Protein AF-A0A7V1I457-F1 (afdb_monomer_lite)

Radius of gyration: 21.13 Å; chains: 1; bounding box: 53×45×69 Å

Sequence (310 aa):
GVPGVMAVGANITHKFGKAMMGSKKHGELGHVDKKLAIFMLITALVGIKIAVWVNSYFFEKMGKAGSSLYVSAIFVLTLSLIGGSMLKDALKTLRGGATGPSKFLLELANKLRIPPLIHFKVAGVKVSLLVIIIAGLATGYMAGTIGVGGFIGVPAMIYVLGVPTVVAAGTELFLAMFMGAWGAFNYALGGYVDLRLTLLLYAGSLVGIYFGAIGTSLVKELYIRLVTAILILLCCVSRAFAIPEYLDSLHIINLTPQSVHLCETLSRIFLFGSGFVAMSFILVAVFKAHFAKQRLIKKYAVPVTISTLK

Secondary structure (DSSP, 8-state):
---HHHHHHHHHHHHHHHHHHHHHHHHHTT---HHHHHHHHHHHHHHHHHHHHHHHHHHHHHHHHHHHHHHHHHHHHHHHHHHHHHHHHHHHHHTTPPP---HHHHHHHHHT-PSPEEEETTTTEEEEHHHHHHHHHHHHHHHHHHS--HHHHHHIIIIIS---HHHHHHHHHHHHHHHHHHHHHHHHHTT---HHHHHHHHHHHHHHHHHHHHHHHHS-HHHHHHHHHHHHHHHHHHHHHHHHHHHHHTTSS---HHHHHHHHHHHHHHHHHHHHHHHHHHHHHHHHHHHHHHHHHHHH-----TTS--

Foldseek 3Di:
DAFQLLVLLLLLLLLLVVLVVLLVVLVVVLLALVVLLVLLLVLLLVLLLVLNVVLVVLCVPQNSLRSLLQLLVVLLVLLCVLLVVLQVQLVCVVVVHDRDDDPVLQVQLVVQQDDPWDAGDSQRFTAHSVLSNVLSSQLSNCCNRHVGSLSSQQCSCCRNGVGPNSSSSSNVSVNSNSSSVSSNVSSVVVVSHDVVSSVVVNVVVVVVVVLVVLLVVQDDPSVVSNLVSVLSVLLSQLSVLQNVLSCCSSVNDPDDPVSNVVSNVSSVCSNVVSVVVSVVVSVVSSVVSVVVVVVCCVVPVDDDDPPPPD

pLDDT: mean 86.0, std 11.15, range [33.19, 97.25]

Structure (mmCIF, N/CA/C/O backbone):
data_AF-A0A7V1I457-F1
#
_entry.id   AF-A0A7V1I457-F1
#
loop_
_atom_site.group_PDB
_atom_site.id
_atom_site.type_symbol
_atom_site.label_atom_id
_atom_site.label_alt_id
_atom_site.label_comp_id
_atom_site.label_asym_id
_atom_site.label_entity_id
_atom_site.label_seq_id
_atom_site.pdbx_PDB_ins_code
_atom_site.Cartn_x
_atom_site.Cartn_y
_atom_site.Cartn_z
_atom_site.occupancy
_atom_site.B_iso_or_equiv
_atom_site.auth_seq_id
_atom_site.auth_comp_id
_atom_site.auth_asym_id
_atom_site.auth_atom_id
_atom_site.pdbx_PDB_model_num
ATOM 1 N N . GLY A 1 1 ? 17.370 -0.133 -9.350 1.00 66.44 1 GLY A N 1
ATOM 2 C CA . GLY A 1 1 ? 18.092 -1.298 -8.804 1.00 66.44 1 GLY A CA 1
ATOM 3 C C . GLY A 1 1 ? 17.273 -2.565 -8.954 1.00 66.44 1 GLY A C 1
ATOM 4 O O . GLY A 1 1 ? 17.497 -3.312 -9.894 1.00 66.44 1 GLY A O 1
ATOM 5 N N . VAL A 1 2 ? 16.307 -2.789 -8.059 1.00 83.69 2 VAL A N 1
ATOM 6 C CA . VAL A 1 2 ? 15.380 -3.936 -8.125 1.00 83.69 2 VAL A CA 1
ATOM 7 C C . VAL A 1 2 ? 14.248 -3.645 -9.128 1.00 83.69 2 VAL A C 1
ATOM 9 O O . VAL A 1 2 ? 13.722 -2.530 -9.090 1.00 83.69 2 VAL A O 1
ATOM 12 N N . PRO A 1 3 ? 13.867 -4.588 -10.015 1.00 86.31 3 PRO A N 1
ATOM 13 C CA . PRO A 1 3 ? 12.726 -4.415 -10.918 1.00 86.31 3 PRO A CA 1
ATOM 14 C C . PRO A 1 3 ? 11.412 -4.173 -10.168 1.00 86.31 3 PRO A C 1
ATOM 16 O O . PRO A 1 3 ? 11.189 -4.770 -9.114 1.00 86.31 3 PRO A O 1
ATOM 19 N N . GLY A 1 4 ? 10.514 -3.362 -10.738 1.00 86.69 4 GLY A N 1
ATOM 20 C CA . GLY A 1 4 ? 9.224 -3.023 -10.127 1.00 86.69 4 GLY A CA 1
ATOM 21 C C . GLY A 1 4 ? 8.420 -4.244 -9.676 1.00 86.69 4 GLY A C 1
ATOM 22 O O . GLY A 1 4 ? 8.021 -4.312 -8.517 1.00 86.69 4 GLY A O 1
ATOM 23 N N . VAL A 1 5 ? 8.278 -5.254 -10.542 1.00 91.12 5 VAL A N 1
ATOM 24 C CA . VAL A 1 5 ? 7.554 -6.501 -10.225 1.00 91.12 5 VAL A CA 1
ATOM 25 C C . VAL A 1 5 ? 8.118 -7.221 -8.991 1.00 91.12 5 VAL A C 1
ATOM 27 O O . VAL A 1 5 ? 7.364 -7.664 -8.125 1.00 91.12 5 VAL A O 1
ATOM 30 N N . MET A 1 6 ? 9.447 -7.261 -8.849 1.00 92.19 6 MET A N 1
ATOM 31 C CA . MET A 1 6 ? 10.110 -7.899 -7.709 1.00 92.19 6 MET A CA 1
ATOM 32 C C . MET A 1 6 ? 9.994 -7.056 -6.439 1.00 92.19 6 MET A C 1
ATOM 34 O O . MET A 1 6 ? 9.799 -7.589 -5.349 1.00 92.19 6 MET A O 1
ATOM 38 N N . ALA A 1 7 ? 10.060 -5.728 -6.567 1.00 91.69 7 ALA A N 1
ATOM 39 C CA . ALA A 1 7 ? 9.843 -4.819 -5.447 1.00 91.69 7 ALA A CA 1
ATOM 40 C C . AL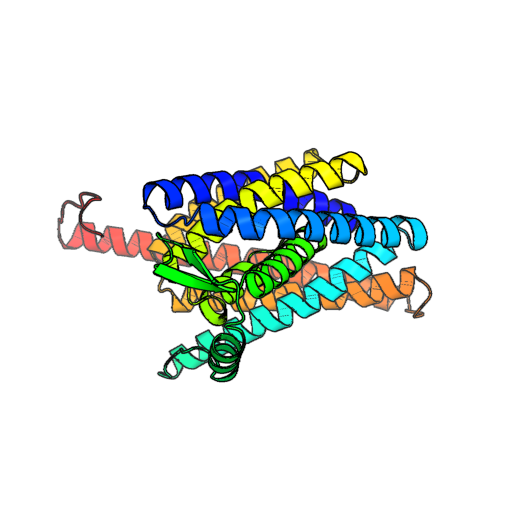A A 1 7 ? 8.415 -4.948 -4.886 1.00 91.69 7 ALA A C 1
ATOM 42 O O . ALA A 1 7 ? 8.226 -4.960 -3.668 1.00 91.69 7 ALA A O 1
ATOM 43 N N . VAL A 1 8 ? 7.415 -5.101 -5.760 1.00 92.75 8 VAL A N 1
ATOM 44 C CA . VAL A 1 8 ? 6.018 -5.337 -5.368 1.00 92.75 8 VAL A CA 1
ATOM 45 C C . VAL A 1 8 ? 5.868 -6.701 -4.695 1.00 92.75 8 VAL A C 1
ATOM 47 O O . VAL A 1 8 ? 5.300 -6.766 -3.602 1.00 92.75 8 VAL A O 1
ATOM 50 N N . GLY A 1 9 ? 6.440 -7.759 -5.281 1.00 93.06 9 GLY A N 1
ATOM 51 C CA . GLY A 1 9 ? 6.470 -9.105 -4.701 1.00 93.06 9 GLY A CA 1
ATOM 52 C C . GLY A 1 9 ? 7.110 -9.139 -3.308 1.00 93.06 9 GLY A C 1
ATOM 53 O O . GLY A 1 9 ? 6.554 -9.710 -2.365 1.00 93.06 9 GLY A O 1
ATOM 54 N N . ALA A 1 10 ? 8.235 -8.449 -3.124 1.00 93.38 10 ALA A N 1
ATOM 55 C CA . ALA A 1 10 ? 8.883 -8.343 -1.822 1.00 93.38 10 ALA A CA 1
ATOM 56 C C . ALA A 1 10 ? 8.039 -7.546 -0.813 1.00 93.38 10 ALA A C 1
ATOM 58 O O . ALA A 1 10 ? 7.910 -7.965 0.340 1.00 93.38 10 ALA A O 1
ATOM 59 N N . ASN A 1 11 ? 7.425 -6.433 -1.236 1.00 92.62 11 ASN A N 1
ATOM 60 C CA . ASN A 1 11 ? 6.595 -5.585 -0.377 1.00 92.62 11 ASN A CA 1
ATOM 61 C C . ASN A 1 11 ? 5.323 -6.305 0.104 1.00 92.62 11 ASN A C 1
ATOM 63 O O . ASN A 1 11 ? 5.000 -6.255 1.294 1.00 92.62 11 ASN A O 1
ATOM 67 N N . ILE A 1 12 ? 4.613 -7.006 -0.788 1.00 92.44 12 ILE A N 1
ATOM 68 C CA . ILE A 1 12 ? 3.391 -7.740 -0.426 1.00 92.44 12 ILE A CA 1
ATOM 69 C C . ILE A 1 12 ? 3.693 -8.915 0.513 1.00 92.44 12 ILE A C 1
ATOM 71 O O . ILE A 1 12 ? 2.976 -9.110 1.497 1.00 92.44 12 ILE A O 1
ATOM 75 N N . THR A 1 13 ? 4.805 -9.620 0.284 1.00 92.44 13 THR A N 1
ATOM 76 C CA . THR A 1 13 ? 5.261 -10.727 1.139 1.00 92.44 13 THR A CA 1
ATOM 77 C C . THR A 1 13 ? 5.660 -10.233 2.522 1.00 92.44 13 THR A C 1
ATOM 79 O O . THR A 1 13 ? 5.249 -10.782 3.538 1.00 92.44 13 THR A O 1
ATOM 82 N N . HIS A 1 14 ? 6.398 -9.130 2.587 1.00 90.50 14 HIS A N 1
ATOM 83 C CA . HIS A 1 14 ? 6.755 -8.489 3.845 1.00 90.50 14 HIS A CA 1
ATOM 84 C C . HIS A 1 14 ? 5.521 -8.008 4.639 1.00 90.50 14 HIS A C 1
ATOM 86 O O . HIS A 1 14 ? 5.469 -8.104 5.869 1.00 90.50 14 HIS A O 1
ATOM 92 N N . LYS A 1 15 ? 4.502 -7.487 3.943 1.00 89.44 15 LYS A N 1
ATOM 93 C CA . LYS A 1 15 ? 3.270 -6.977 4.556 1.00 89.44 15 LYS A CA 1
ATOM 94 C C . LYS A 1 15 ? 2.469 -8.063 5.276 1.00 89.44 15 LYS A C 1
ATOM 96 O O . LYS A 1 15 ? 1.866 -7.753 6.305 1.00 89.44 15 LYS A O 1
ATOM 101 N N . PHE A 1 16 ? 2.496 -9.302 4.780 1.00 90.38 16 PHE A N 1
ATOM 102 C CA . PHE A 1 16 ? 1.807 -10.449 5.381 1.00 90.38 16 PHE A CA 1
ATOM 103 C C . PHE A 1 16 ? 2.101 -10.588 6.884 1.00 90.38 16 PHE A C 1
ATOM 105 O O . PHE A 1 16 ? 1.174 -10.559 7.695 1.00 90.38 16 PHE A O 1
ATOM 112 N N . GLY A 1 17 ? 3.381 -10.653 7.272 1.00 85.94 17 GLY A N 1
ATOM 113 C CA . GLY A 1 17 ? 3.763 -10.869 8.673 1.00 85.94 17 GLY A CA 1
ATOM 114 C C . GLY A 1 17 ? 3.311 -9.737 9.605 1.00 85.94 17 GLY A C 1
ATOM 115 O O . GLY A 1 17 ? 2.828 -9.980 10.711 1.00 85.94 17 GLY A O 1
ATOM 116 N N . LYS A 1 18 ? 3.370 -8.486 9.133 1.00 86.19 18 LYS A N 1
ATOM 117 C CA . LYS A 1 18 ? 2.926 -7.314 9.909 1.00 86.19 18 LYS A CA 1
ATOM 118 C C . LYS A 1 18 ? 1.414 -7.279 10.088 1.00 86.19 18 LYS A C 1
ATOM 120 O O . LYS A 1 18 ? 0.921 -6.999 11.181 1.00 86.19 18 LYS A O 1
ATOM 125 N N . ALA A 1 19 ? 0.685 -7.565 9.012 1.00 90.75 19 ALA A N 1
ATOM 126 C CA . ALA A 1 19 ? -0.768 -7.605 9.031 1.00 90.75 19 ALA A CA 1
ATOM 127 C C . ALA A 1 19 ? -1.281 -8.723 9.948 1.00 90.75 19 ALA A C 1
ATOM 129 O O . ALA A 1 19 ? -2.244 -8.502 10.674 1.00 90.75 19 ALA A O 1
ATOM 130 N N . MET A 1 20 ? -0.594 -9.869 10.005 1.00 90.75 20 MET A N 1
ATOM 131 C CA . MET A 1 20 ? -0.922 -10.961 10.927 1.00 90.75 20 MET A CA 1
ATOM 132 C C . MET A 1 20 ? -0.880 -10.516 12.397 1.00 90.75 20 MET A C 1
ATOM 134 O O . MET A 1 20 ? -1.846 -10.729 13.133 1.00 90.75 20 MET A O 1
ATOM 138 N N . MET A 1 21 ? 0.199 -9.846 12.821 1.00 87.19 21 MET A N 1
ATOM 139 C CA . MET A 1 21 ? 0.324 -9.344 14.196 1.00 87.19 21 MET A CA 1
ATOM 140 C C . MET A 1 21 ? -0.733 -8.282 14.527 1.00 87.19 21 MET A C 1
ATOM 142 O O . MET A 1 21 ? -1.372 -8.352 15.578 1.00 87.19 21 MET A O 1
ATOM 146 N N . GLY A 1 22 ? -0.965 -7.332 13.615 1.00 86.38 22 GLY A N 1
ATOM 147 C CA . GLY A 1 22 ? -2.001 -6.309 13.786 1.00 86.38 22 GLY A CA 1
ATOM 148 C C . GLY A 1 22 ? -3.412 -6.904 13.846 1.00 86.38 22 GLY A C 1
ATOM 149 O O . GLY A 1 22 ? -4.192 -6.567 14.736 1.00 86.38 22 GLY A O 1
ATOM 150 N N . SER A 1 23 ? -3.719 -7.840 12.946 1.00 91.00 23 SER A N 1
ATOM 151 C CA . SER A 1 23 ? -5.001 -8.548 12.888 1.00 91.00 23 SER A CA 1
ATOM 152 C C . SER A 1 23 ? -5.279 -9.311 14.177 1.00 91.00 23 SER A C 1
ATOM 154 O O . SER A 1 23 ? -6.389 -9.237 14.701 1.00 91.00 23 SER A O 1
ATOM 156 N N . LYS A 1 24 ? -4.277 -10.013 14.728 1.00 90.44 24 LYS A N 1
ATOM 157 C CA . LYS A 1 24 ? -4.424 -10.715 16.009 1.00 90.44 24 LYS A CA 1
ATOM 158 C C . LYS A 1 24 ? -4.828 -9.741 17.116 1.00 90.44 24 LYS A C 1
ATOM 160 O O . LYS A 1 24 ? -5.825 -9.977 17.795 1.00 90.44 24 LYS A O 1
ATOM 165 N N . LYS A 1 25 ? -4.117 -8.614 17.241 1.00 87.69 25 LYS A N 1
ATOM 166 C CA . LYS A 1 25 ? -4.390 -7.633 18.297 1.00 87.69 25 LYS A CA 1
ATOM 167 C C . LYS A 1 25 ? -5.769 -6.986 18.166 1.00 87.69 25 LYS A C 1
ATOM 169 O O . LYS A 1 25 ? -6.482 -6.868 19.155 1.00 87.69 25 LYS A O 1
ATOM 174 N N . HIS A 1 26 ? -6.169 -6.589 16.960 1.00 88.50 26 HIS A N 1
ATOM 175 C CA . HIS A 1 26 ? -7.509 -6.042 16.724 1.00 88.50 26 HIS A CA 1
ATOM 176 C C . HIS A 1 26 ? -8.612 -7.096 16.889 1.00 88.50 26 HIS A C 1
ATOM 178 O O . HIS A 1 26 ? -9.716 -6.761 17.315 1.00 88.50 26 HIS A O 1
ATOM 184 N N . GLY A 1 27 ? -8.314 -8.362 16.592 1.00 89.12 27 GLY A N 1
ATOM 185 C CA . GLY A 1 27 ? -9.213 -9.490 16.816 1.00 89.12 27 GLY A CA 1
ATOM 186 C C . GLY A 1 27 ? -9.499 -9.724 18.298 1.00 89.12 27 GLY A C 1
ATOM 187 O O . GLY A 1 27 ? -10.659 -9.886 18.663 1.00 89.12 27 GLY A O 1
ATOM 188 N N . GLU A 1 28 ? -8.473 -9.661 19.153 1.00 90.25 28 GLU A N 1
ATOM 189 C CA . GLU A 1 28 ? -8.616 -9.724 20.620 1.00 90.25 28 GLU A CA 1
ATOM 190 C C . GLU A 1 28 ? -9.484 -8.582 21.174 1.00 90.25 28 GLU A C 1
ATOM 192 O O . GLU A 1 28 ? -10.172 -8.756 22.175 1.00 90.25 28 GLU A O 1
ATOM 197 N N . LEU A 1 29 ? -9.481 -7.422 20.510 1.00 89.25 29 LEU A N 1
ATOM 198 C CA . LEU A 1 29 ? -10.302 -6.263 20.869 1.00 89.25 29 LEU A CA 1
ATOM 199 C C . LEU A 1 29 ? -11.734 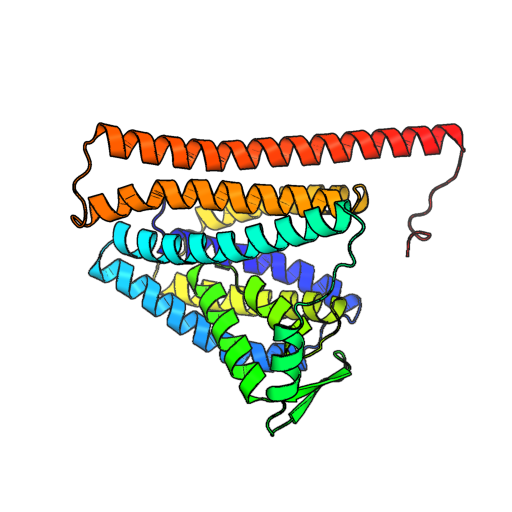-6.326 20.302 1.00 89.25 29 LEU A C 1
ATOM 201 O O . LEU A 1 29 ? -12.515 -5.407 20.522 1.00 89.25 29 LEU A O 1
ATOM 205 N N . GLY A 1 30 ? -12.092 -7.371 19.547 1.00 88.31 30 GLY A N 1
ATOM 206 C CA . GLY A 1 30 ? -13.411 -7.487 18.914 1.00 88.31 30 GLY A CA 1
ATOM 207 C C . GLY A 1 30 ? -13.632 -6.530 17.735 1.00 88.31 30 GLY A C 1
ATOM 208 O O . GLY A 1 30 ? -14.755 -6.379 17.266 1.00 88.31 30 GLY A O 1
ATOM 209 N N . HIS A 1 31 ? -12.574 -5.902 17.216 1.00 92.31 31 HIS A N 1
ATOM 210 C CA . HIS A 1 31 ? -12.638 -4.895 16.150 1.00 92.31 31 HIS A CA 1
ATOM 211 C C . HIS A 1 31 ? -12.599 -5.493 14.731 1.00 92.31 31 HIS A C 1
ATOM 213 O O . HIS A 1 31 ? -12.284 -4.792 13.774 1.00 92.31 31 HIS A O 1
ATOM 219 N N . VAL A 1 32 ? -12.845 -6.794 14.568 1.00 93.62 32 VAL A N 1
ATOM 220 C CA . VAL A 1 32 ? -12.697 -7.485 13.277 1.00 93.62 32 VAL A CA 1
ATOM 221 C C . VAL A 1 32 ? -14.016 -8.135 12.885 1.00 93.62 32 VAL A C 1
ATOM 223 O O . VAL A 1 32 ? -14.430 -9.127 13.487 1.00 93.62 32 VAL A O 1
ATOM 226 N N . ASP A 1 33 ? -14.651 -7.628 11.826 1.00 94.12 33 ASP A N 1
ATOM 227 C CA . ASP A 1 33 ? -15.790 -8.300 11.205 1.00 94.12 33 ASP A CA 1
ATOM 228 C C . ASP A 1 33 ? -15.281 -9.346 10.203 1.00 94.12 33 ASP A C 1
ATOM 230 O O . ASP A 1 33 ? -15.094 -9.081 9.015 1.00 94.12 33 ASP A O 1
ATOM 234 N N . LYS A 1 34 ? -15.025 -10.565 10.694 1.00 93.50 34 LYS A N 1
ATOM 235 C CA . LYS A 1 34 ? -14.494 -11.666 9.869 1.00 93.50 34 LYS A CA 1
ATOM 236 C C . LYS A 1 34 ? -15.400 -12.001 8.684 1.00 93.50 34 LYS A C 1
ATOM 238 O O . LYS A 1 34 ? -14.900 -12.382 7.631 1.00 93.50 34 LYS A O 1
ATOM 243 N N . LYS A 1 35 ? -16.721 -11.862 8.840 1.00 93.31 35 LYS A N 1
ATOM 244 C CA . LYS A 1 35 ? -17.679 -12.158 7.770 1.00 93.31 35 LYS A CA 1
ATOM 245 C C . LYS A 1 35 ? -17.496 -11.157 6.634 1.00 93.31 35 LYS A C 1
ATOM 247 O O . LYS A 1 35 ? -17.309 -11.581 5.499 1.00 93.31 35 LYS A O 1
ATOM 252 N N . LEU A 1 36 ? -17.483 -9.858 6.941 1.00 93.06 36 LEU A N 1
ATOM 253 C CA . LEU A 1 36 ? -17.203 -8.811 5.952 1.00 93.06 36 LEU A CA 1
ATOM 254 C C . LEU A 1 36 ? -15.846 -9.029 5.280 1.00 93.06 36 LEU A C 1
ATOM 256 O O . LEU A 1 36 ? -15.752 -8.982 4.053 1.00 93.06 36 LEU A O 1
ATOM 260 N N . ALA A 1 37 ? -14.825 -9.342 6.082 1.00 93.62 37 ALA A N 1
ATOM 261 C CA . ALA A 1 37 ? -13.483 -9.605 5.586 1.00 93.62 37 ALA A CA 1
ATOM 262 C C . ALA A 1 37 ? -13.457 -10.749 4.566 1.00 93.62 37 ALA A C 1
ATOM 264 O O . ALA A 1 37 ? -12.821 -10.613 3.532 1.00 93.62 37 ALA A O 1
ATOM 265 N N . ILE A 1 38 ? -14.165 -11.855 4.817 1.00 94.62 38 ILE A N 1
ATOM 266 C CA . ILE A 1 38 ? -14.207 -13.010 3.907 1.00 94.62 38 ILE A CA 1
ATOM 267 C C . ILE A 1 38 ? -14.875 -12.651 2.575 1.00 94.62 38 ILE A C 1
ATOM 269 O O . ILE A 1 38 ? -14.340 -12.997 1.523 1.00 94.62 38 ILE A O 1
ATOM 273 N N . PHE A 1 39 ? -16.002 -11.928 2.592 1.00 94.12 39 PHE A N 1
ATOM 274 C CA . PHE A 1 39 ? -16.658 -11.505 1.347 1.00 94.12 39 PHE A CA 1
ATOM 275 C C . PHE A 1 39 ? -15.755 -10.595 0.508 1.00 94.12 39 PHE A C 1
ATOM 277 O O . PHE A 1 39 ? -15.646 -10.793 -0.701 1.00 94.12 39 PHE A O 1
ATOM 284 N N . MET A 1 40 ? -15.080 -9.632 1.144 1.00 95.50 40 MET A N 1
ATOM 285 C CA . MET A 1 40 ? -14.095 -8.785 0.463 1.00 95.50 40 MET A CA 1
ATOM 286 C C . MET A 1 40 ? -12.857 -9.571 0.026 1.00 95.50 40 MET A C 1
ATOM 288 O O . MET A 1 40 ? -12.274 -9.258 -1.007 1.00 95.50 40 MET A O 1
ATOM 292 N N . LEU A 1 41 ? -12.444 -10.585 0.792 1.00 95.88 41 LEU A N 1
ATOM 293 C CA . LEU A 1 41 ? -11.258 -11.382 0.500 1.00 95.88 41 LEU A CA 1
ATOM 294 C C . LEU A 1 41 ? -11.435 -12.135 -0.807 1.00 95.88 41 LEU A C 1
ATOM 296 O O . LEU A 1 41 ? -10.578 -12.012 -1.668 1.00 95.88 41 LEU A O 1
ATOM 300 N N . ILE A 1 42 ? -12.544 -12.856 -0.981 1.00 96.12 42 ILE A N 1
ATOM 301 C CA . ILE A 1 42 ? -12.799 -13.671 -2.181 1.00 96.12 42 ILE A CA 1
ATOM 302 C C . ILE A 1 42 ? -12.600 -12.845 -3.457 1.00 96.12 42 ILE A C 1
ATOM 304 O O . ILE A 1 42 ? -11.918 -13.273 -4.387 1.00 96.12 42 ILE A O 1
ATOM 308 N N . THR A 1 43 ? -13.141 -11.631 -3.483 1.00 95.88 43 THR A N 1
ATOM 309 C CA . THR A 1 43 ? -13.047 -10.734 -4.638 1.00 95.88 43 THR A CA 1
ATOM 310 C C . THR A 1 43 ? -11.674 -10.068 -4.723 1.00 95.88 43 THR A C 1
ATOM 312 O O . THR A 1 43 ? -11.123 -9.929 -5.815 1.00 95.88 43 THR A O 1
ATOM 315 N N . ALA A 1 44 ? -11.043 -9.755 -3.590 1.00 96.88 44 ALA A N 1
ATOM 316 C CA . ALA A 1 44 ? -9.670 -9.265 -3.555 1.00 96.88 44 ALA A CA 1
ATOM 317 C C . ALA A 1 44 ? -8.644 -10.285 -4.075 1.00 96.88 44 ALA A C 1
ATOM 319 O O . ALA A 1 44 ? -7.692 -9.882 -4.739 1.00 96.88 44 ALA A O 1
ATOM 320 N N . LEU A 1 45 ? -8.832 -11.592 -3.849 1.00 96.81 45 LEU A N 1
ATOM 321 C CA . LEU A 1 45 ? -7.950 -12.637 -4.393 1.00 96.81 45 LEU A CA 1
ATOM 322 C C . LEU A 1 45 ? -7.928 -12.607 -5.929 1.00 96.81 45 LEU A C 1
ATOM 324 O O . LEU A 1 45 ? -6.862 -12.752 -6.535 1.00 96.81 45 LEU A O 1
ATOM 328 N N . VAL A 1 46 ? -9.089 -12.367 -6.549 1.00 97.25 46 VAL A N 1
ATOM 329 C CA . VAL A 1 46 ? -9.216 -12.179 -8.001 1.00 97.25 46 VAL A CA 1
ATOM 330 C C . VAL A 1 46 ? -8.494 -10.904 -8.433 1.00 97.25 46 VAL A C 1
ATOM 332 O O . VAL A 1 46 ? -7.682 -10.948 -9.354 1.00 97.25 46 VAL A O 1
ATOM 335 N N . GLY A 1 47 ? -8.712 -9.790 -7.727 1.00 97.00 47 GLY A N 1
ATOM 336 C CA . GLY A 1 47 ? -8.029 -8.523 -8.002 1.00 97.00 47 GLY A CA 1
ATOM 337 C C . GLY A 1 47 ? -6.502 -8.640 -7.930 1.00 97.00 47 GLY A C 1
ATOM 338 O O . GLY A 1 47 ? -5.804 -8.138 -8.809 1.00 97.00 47 GLY A O 1
ATOM 339 N N . ILE A 1 48 ? -5.977 -9.365 -6.937 1.00 96.81 48 ILE A N 1
ATOM 340 C CA . ILE A 1 48 ? -4.540 -9.643 -6.802 1.00 96.81 48 ILE A CA 1
ATOM 341 C C . ILE A 1 48 ? -4.041 -10.456 -7.991 1.00 96.81 48 ILE A C 1
ATOM 343 O O . ILE A 1 48 ? -3.018 -10.101 -8.566 1.00 96.81 48 ILE A O 1
ATOM 347 N N . LYS A 1 49 ? -4.755 -11.517 -8.384 1.00 96.25 49 LYS A N 1
ATOM 348 C CA . LYS A 1 49 ? -4.363 -12.350 -9.527 1.00 96.25 49 LYS A CA 1
ATOM 349 C C . LYS A 1 49 ? -4.297 -11.532 -10.819 1.00 96.25 49 LYS A C 1
ATOM 351 O O . LYS A 1 49 ? -3.324 -11.653 -11.556 1.00 96.25 49 LYS A O 1
ATOM 356 N N . ILE A 1 50 ? -5.286 -10.665 -11.057 1.00 97.00 50 ILE A N 1
ATOM 357 C CA . ILE A 1 50 ? -5.285 -9.733 -12.195 1.00 97.00 50 ILE A CA 1
ATOM 358 C C . ILE A 1 50 ? -4.075 -8.797 -12.108 1.00 97.00 50 ILE A C 1
ATOM 360 O O . ILE A 1 50 ? -3.354 -8.646 -13.085 1.00 97.00 50 ILE A O 1
ATOM 364 N N . ALA A 1 51 ? -3.805 -8.205 -10.944 1.00 95.88 51 ALA A N 1
ATOM 365 C CA . ALA A 1 51 ? -2.676 -7.296 -10.769 1.00 95.88 51 ALA A CA 1
ATOM 366 C C . ALA A 1 51 ? -1.307 -7.969 -10.966 1.00 95.88 51 ALA A C 1
ATOM 368 O O . ALA A 1 51 ? -0.423 -7.367 -11.576 1.00 95.88 51 ALA A O 1
ATOM 369 N N . VAL A 1 52 ? -1.119 -9.201 -10.476 1.00 94.81 52 VAL A N 1
ATOM 370 C CA . VAL A 1 52 ? 0.105 -9.981 -10.730 1.00 94.81 52 VAL A CA 1
ATOM 371 C C . VAL A 1 52 ? 0.233 -10.255 -12.224 1.00 94.81 52 VAL A C 1
ATOM 373 O O . VAL A 1 52 ? 1.277 -9.973 -12.796 1.00 94.81 52 VAL A O 1
ATOM 376 N N . TRP A 1 53 ? -0.845 -10.709 -12.870 1.00 95.12 53 TRP A N 1
ATOM 377 C CA . TRP A 1 53 ? -0.859 -10.964 -14.309 1.00 95.12 53 TRP A CA 1
ATOM 378 C C . TRP A 1 53 ? -0.507 -9.716 -15.132 1.00 95.12 53 TRP A C 1
ATOM 380 O O . TRP A 1 53 ? 0.358 -9.794 -15.998 1.00 95.12 53 TRP A O 1
ATOM 390 N N . VAL A 1 54 ? -1.094 -8.553 -14.823 1.00 96.00 54 VAL A N 1
ATOM 391 C CA . VAL A 1 54 ? -0.768 -7.282 -15.498 1.00 96.00 54 VAL A CA 1
ATOM 392 C C . VAL A 1 54 ? 0.703 -6.905 -15.285 1.00 96.00 54 VAL A C 1
ATOM 394 O O . VAL A 1 54 ? 1.387 -6.536 -16.238 1.00 96.00 54 VAL A O 1
ATOM 397 N N . ASN A 1 55 ? 1.224 -7.021 -14.059 1.00 93.31 55 ASN A N 1
ATOM 398 C CA . ASN A 1 55 ? 2.631 -6.720 -13.778 1.00 93.31 55 ASN A CA 1
ATOM 399 C C . ASN A 1 55 ? 3.592 -7.644 -14.535 1.00 93.31 55 ASN A C 1
ATOM 401 O O . ASN A 1 55 ? 4.562 -7.166 -15.126 1.00 93.31 55 ASN A O 1
ATOM 405 N N . SER A 1 56 ? 3.319 -8.949 -14.522 1.00 91.38 56 SER A N 1
ATOM 406 C CA . SER A 1 56 ? 4.092 -9.951 -15.258 1.00 91.38 56 SER A CA 1
ATOM 407 C C . SER A 1 56 ? 4.031 -9.704 -16.760 1.00 91.38 56 SER A C 1
ATOM 409 O O . SER A 1 56 ? 5.068 -9.715 -17.411 1.00 91.38 56 SER A O 1
ATOM 411 N N . TYR A 1 57 ? 2.860 -9.355 -17.295 1.00 94.06 57 TYR A N 1
ATOM 412 C CA . TYR A 1 57 ? 2.691 -9.003 -18.703 1.00 94.06 57 TYR A CA 1
ATOM 413 C C . TYR A 1 57 ? 3.586 -7.826 -19.120 1.00 94.06 57 TYR A C 1
ATOM 415 O O . TYR A 1 57 ? 4.317 -7.919 -20.107 1.00 94.06 57 TYR A O 1
ATOM 423 N N . PHE A 1 58 ? 3.591 -6.731 -18.348 1.00 93.12 58 PHE A N 1
ATOM 424 C CA . PHE A 1 58 ? 4.481 -5.596 -18.621 1.00 93.12 58 PHE A CA 1
ATOM 425 C C . PHE A 1 58 ? 5.960 -5.966 -18.472 1.00 93.12 58 PHE A C 1
ATOM 427 O O . PHE A 1 58 ? 6.794 -5.454 -19.218 1.00 93.12 58 PHE A O 1
ATOM 434 N N . PHE A 1 59 ? 6.301 -6.855 -17.539 1.00 92.06 59 PHE A N 1
ATOM 435 C CA . PHE A 1 59 ? 7.672 -7.330 -17.373 1.00 92.06 59 PHE A CA 1
ATOM 436 C C . PHE A 1 59 ? 8.142 -8.192 -18.554 1.00 92.06 59 PHE A C 1
ATOM 438 O O . PHE A 1 59 ? 9.251 -8.002 -19.041 1.00 92.06 59 PHE A O 1
ATOM 445 N N . GLU A 1 60 ? 7.307 -9.108 -19.040 1.00 91.75 60 GLU A N 1
ATOM 446 C CA . GLU A 1 60 ? 7.630 -10.002 -20.158 1.00 91.75 60 GLU A CA 1
ATOM 447 C C . GLU A 1 60 ? 7.702 -9.258 -21.495 1.00 91.75 60 GLU A C 1
ATOM 449 O O . GLU A 1 60 ? 8.586 -9.529 -22.304 1.00 91.75 60 GLU A O 1
ATOM 454 N N . LYS A 1 61 ? 6.793 -8.302 -21.735 1.00 92.69 61 LYS A N 1
ATOM 455 C CA . LYS A 1 61 ? 6.727 -7.563 -23.007 1.00 92.69 61 LYS A CA 1
ATOM 456 C C . LYS A 1 61 ? 7.689 -6.383 -23.090 1.00 92.69 61 LYS A C 1
ATOM 458 O O . LYS A 1 61 ? 8.201 -6.100 -24.166 1.00 92.69 61 LYS A O 1
ATOM 463 N N . MET A 1 62 ? 7.894 -5.670 -21.984 1.00 90.88 62 MET A N 1
ATOM 464 C CA . MET A 1 62 ? 8.610 -4.385 -21.952 1.00 90.88 62 MET A CA 1
ATOM 465 C C . MET A 1 62 ? 9.785 -4.389 -20.959 1.00 90.88 62 MET A C 1
ATOM 467 O O . MET A 1 62 ? 10.363 -3.345 -20.643 1.00 90.88 62 MET A O 1
ATOM 471 N N . GLY A 1 63 ? 10.142 -5.561 -20.431 1.00 91.62 63 GLY A N 1
ATOM 472 C CA . GLY A 1 63 ? 11.272 -5.741 -19.533 1.00 91.62 63 GLY A CA 1
ATOM 473 C C . GLY A 1 63 ? 11.120 -5.044 -18.177 1.00 91.62 63 GLY A C 1
ATOM 474 O O . GLY A 1 63 ? 10.037 -4.692 -17.692 1.00 91.62 63 GLY A O 1
ATOM 475 N N . LYS A 1 64 ? 12.270 -4.815 -17.536 1.00 90.50 64 LYS A N 1
ATOM 476 C CA . LYS A 1 64 ? 12.352 -4.171 -16.215 1.00 90.50 64 LYS A CA 1
ATOM 477 C C . LYS A 1 64 ? 11.761 -2.758 -16.230 1.00 90.50 64 LYS A C 1
ATOM 479 O O . LYS A 1 64 ? 11.085 -2.389 -15.269 1.00 90.50 64 LYS A O 1
ATOM 484 N N . ALA A 1 65 ? 11.992 -1.994 -17.299 1.00 91.50 65 ALA A N 1
ATOM 485 C CA . ALA A 1 65 ? 11.520 -0.618 -17.428 1.00 91.50 65 ALA A CA 1
ATOM 486 C C . ALA A 1 65 ? 9.991 -0.545 -17.532 1.00 91.50 65 ALA A C 1
ATOM 488 O O . ALA A 1 65 ? 9.381 0.222 -16.793 1.00 91.50 65 ALA A O 1
ATOM 489 N N . GLY A 1 66 ? 9.356 -1.403 -18.342 1.00 92.12 66 GLY A N 1
ATOM 490 C CA . GLY A 1 66 ? 7.897 -1.416 -18.495 1.00 92.12 66 GLY A 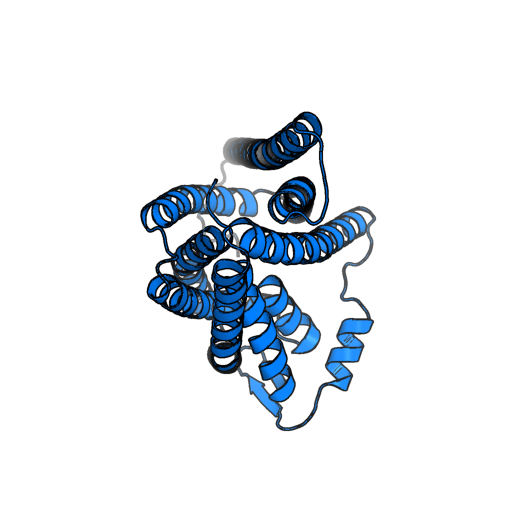CA 1
ATOM 491 C C . GLY A 1 66 ? 7.142 -1.713 -17.202 1.00 92.12 66 GLY A C 1
ATOM 492 O O . GLY A 1 66 ? 6.269 -0.942 -16.802 1.00 92.12 66 GLY A O 1
ATOM 493 N N . SER A 1 67 ? 7.518 -2.782 -16.493 1.00 92.75 67 SER A N 1
ATOM 494 C CA . SER A 1 67 ? 6.908 -3.083 -15.186 1.00 92.75 67 SER A CA 1
ATOM 495 C C . SER A 1 67 ? 7.158 -1.974 -14.154 1.00 92.75 67 SER A C 1
ATOM 497 O O . SER A 1 67 ? 6.258 -1.622 -13.393 1.00 92.75 67 SER A O 1
ATOM 499 N N . SER A 1 68 ? 8.355 -1.375 -14.143 1.00 93.81 68 SER A N 1
ATOM 500 C CA . SER A 1 68 ? 8.696 -0.292 -13.211 1.00 93.81 68 SER A CA 1
ATOM 501 C C . SER A 1 68 ? 7.929 0.994 -13.519 1.00 93.81 68 SER A C 1
ATOM 503 O O . SER A 1 68 ? 7.489 1.665 -12.585 1.00 93.81 68 SER A O 1
ATOM 505 N N . LEU A 1 69 ? 7.705 1.307 -14.798 1.00 94.44 69 LEU A N 1
ATOM 506 C CA . LEU A 1 69 ? 6.883 2.430 -15.242 1.00 94.44 69 LEU A CA 1
ATOM 507 C C . LEU A 1 69 ? 5.421 2.243 -14.835 1.00 94.44 69 LEU A C 1
ATOM 509 O O . LEU A 1 69 ? 4.848 3.141 -14.223 1.00 94.44 69 LEU A O 1
ATOM 513 N N . TYR A 1 70 ? 4.843 1.071 -15.116 1.00 94.75 70 TYR A N 1
ATOM 514 C CA . TYR A 1 70 ? 3.466 0.737 -14.746 1.00 94.75 70 TYR A CA 1
ATOM 515 C C . TYR A 1 70 ? 3.235 0.877 -13.233 1.00 94.75 70 TYR A C 1
ATOM 517 O O . TYR A 1 70 ? 2.343 1.612 -12.799 1.00 94.75 70 TYR A O 1
ATOM 525 N N . VAL A 1 71 ? 4.096 0.247 -12.423 1.00 93.94 71 VAL A N 1
ATOM 526 C CA . VAL A 1 71 ? 4.037 0.356 -10.959 1.00 93.94 71 VAL A CA 1
ATOM 527 C C . VAL A 1 71 ? 4.194 1.810 -10.523 1.00 93.94 71 VAL A C 1
ATOM 529 O O . VAL A 1 71 ? 3.403 2.282 -9.709 1.00 93.94 71 VAL A O 1
ATOM 532 N N . SER A 1 72 ? 5.170 2.542 -11.071 1.00 93.94 72 SER A N 1
ATOM 533 C CA . SER A 1 72 ? 5.455 3.927 -10.671 1.00 93.94 72 SER A CA 1
ATOM 534 C C . SER A 1 72 ? 4.324 4.889 -11.021 1.00 93.94 72 SER A C 1
ATOM 536 O O . SER A 1 72 ? 4.006 5.749 -10.204 1.00 93.94 72 SER A O 1
ATOM 538 N N . ALA A 1 73 ? 3.671 4.722 -12.173 1.00 94.94 73 ALA A N 1
ATOM 539 C CA . ALA A 1 73 ? 2.522 5.531 -12.571 1.00 94.94 73 ALA A CA 1
ATOM 540 C C . ALA A 1 73 ? 1.355 5.367 -11.584 1.00 94.94 73 ALA A C 1
ATOM 542 O O . ALA A 1 73 ? 0.821 6.355 -11.073 1.00 94.94 73 ALA A O 1
ATOM 543 N N . ILE A 1 74 ? 1.012 4.120 -11.239 1.00 94.12 74 ILE A N 1
ATOM 544 C CA . ILE A 1 74 ? -0.040 3.834 -10.253 1.00 94.12 74 ILE A CA 1
ATOM 545 C C . ILE A 1 74 ? 0.366 4.330 -8.865 1.00 94.12 74 ILE A C 1
ATOM 547 O O . ILE A 1 74 ? -0.466 4.890 -8.147 1.00 94.12 74 ILE A O 1
ATOM 551 N N . PHE A 1 75 ? 1.639 4.184 -8.489 1.00 92.19 75 PHE A N 1
ATOM 552 C CA . PHE A 1 75 ? 2.162 4.680 -7.217 1.00 92.19 75 PHE A CA 1
ATOM 553 C C . PHE A 1 75 ? 2.023 6.202 -7.112 1.00 92.19 75 PHE A C 1
ATOM 555 O O . PHE A 1 75 ? 1.470 6.689 -6.131 1.00 92.19 75 PHE A O 1
ATOM 562 N N . VAL A 1 76 ? 2.462 6.957 -8.125 1.00 95.31 76 VAL A N 1
ATOM 563 C CA . VAL A 1 76 ? 2.389 8.429 -8.149 1.00 95.31 76 VAL A CA 1
ATOM 564 C C . VAL A 1 76 ? 0.943 8.909 -8.093 1.00 95.31 76 VAL A C 1
ATOM 566 O O . VAL A 1 76 ? 0.630 9.784 -7.284 1.00 95.31 76 VAL A O 1
ATOM 569 N N . LEU A 1 77 ? 0.045 8.311 -8.883 1.00 94.19 77 LEU A N 1
ATOM 570 C CA . LEU A 1 77 ? -1.380 8.648 -8.856 1.00 94.19 77 LEU A CA 1
ATOM 571 C C . LEU A 1 77 ? -1.976 8.411 -7.463 1.00 94.19 77 LEU A C 1
ATOM 573 O O . LEU A 1 77 ? -2.617 9.288 -6.886 1.00 94.19 77 LEU A O 1
ATOM 577 N N . THR A 1 78 ? -1.698 7.246 -6.883 1.00 91.25 78 THR A N 1
ATOM 578 C CA . THR A 1 78 ? -2.232 6.848 -5.577 1.00 91.25 78 THR A CA 1
ATOM 579 C C . THR A 1 78 ? -1.689 7.724 -4.451 1.00 91.25 78 THR A C 1
ATOM 581 O O . THR A 1 78 ? -2.456 8.240 -3.638 1.00 91.25 78 THR A O 1
ATOM 584 N N . LEU A 1 79 ? -0.373 7.942 -4.407 1.00 91.88 79 LEU A N 1
ATOM 585 C CA . LEU A 1 79 ? 0.256 8.764 -3.377 1.00 91.88 79 LEU A CA 1
ATOM 586 C C . LEU A 1 79 ? -0.123 10.240 -3.498 1.00 91.88 79 LEU A C 1
ATOM 588 O O . LEU A 1 79 ? -0.284 10.893 -2.471 1.00 91.88 79 LEU A O 1
ATOM 592 N N . SER A 1 80 ? -0.310 10.761 -4.712 1.00 94.00 80 SER A N 1
ATOM 593 C CA . SER A 1 80 ? -0.785 12.134 -4.910 1.00 94.00 80 SER A CA 1
ATOM 594 C C . SER A 1 80 ? -2.180 12.326 -4.324 1.00 94.00 80 SER A C 1
ATOM 596 O O . SER A 1 80 ? -2.415 13.288 -3.592 1.00 94.00 80 SER A O 1
ATOM 598 N N . LEU A 1 81 ? -3.097 11.388 -4.592 1.00 90.00 81 LEU A N 1
ATOM 599 C CA . LEU A 1 81 ? -4.459 11.443 -4.064 1.00 90.00 81 LEU A CA 1
ATOM 600 C C . LEU A 1 81 ? -4.469 11.357 -2.534 1.00 90.00 81 LEU A C 1
ATOM 602 O O . LEU A 1 81 ? -5.076 12.201 -1.880 1.00 90.00 81 LEU A O 1
ATOM 606 N N . ILE A 1 82 ? -3.758 10.383 -1.966 1.00 86.56 82 ILE A N 1
ATOM 607 C CA . ILE A 1 82 ? -3.780 10.103 -0.524 1.00 86.56 82 ILE A CA 1
ATOM 608 C C . ILE A 1 82 ? -2.968 11.126 0.261 1.00 86.56 82 ILE A C 1
ATOM 610 O O . ILE A 1 82 ? -3.449 11.686 1.241 1.00 86.56 82 ILE A O 1
ATOM 614 N N . GLY A 1 83 ? -1.735 11.397 -0.163 1.00 88.25 83 GLY A N 1
ATOM 615 C CA . GLY A 1 83 ? -0.887 12.403 0.468 1.00 88.25 83 GLY A CA 1
ATOM 616 C C . GLY A 1 83 ? -1.537 13.781 0.403 1.00 88.25 83 GLY A C 1
ATOM 617 O O . GLY A 1 83 ? -1.573 14.496 1.403 1.00 88.25 83 GLY A O 1
ATOM 618 N N . GLY A 1 84 ? -2.134 14.118 -0.744 1.00 90.56 84 GLY A N 1
ATOM 619 C CA . GLY A 1 84 ? -2.872 15.360 -0.934 1.00 90.56 84 GLY A CA 1
ATOM 620 C C . GLY A 1 84 ? -4.120 15.451 -0.056 1.00 90.56 84 GLY A C 1
ATOM 621 O O . GLY A 1 84 ? -4.331 16.485 0.579 1.00 90.56 84 GLY A O 1
ATOM 622 N N . SER A 1 85 ? -4.937 14.395 0.025 1.00 85.06 85 SER A N 1
ATOM 623 C CA . SER A 1 85 ? -6.130 14.391 0.882 1.00 85.06 85 SER A CA 1
ATOM 624 C C . SER A 1 85 ? -5.761 14.465 2.363 1.00 85.06 85 SER A C 1
ATOM 626 O O . SER A 1 85 ? -6.307 15.294 3.086 1.00 85.06 85 SER A O 1
ATOM 628 N N . MET A 1 86 ? -4.772 13.684 2.806 1.00 85.62 86 MET A N 1
ATOM 629 C CA . MET A 1 86 ? -4.303 13.690 4.192 1.00 85.62 86 MET A CA 1
ATOM 630 C C . MET A 1 86 ? -3.701 15.039 4.595 1.00 85.62 86 MET A C 1
ATOM 632 O O . MET A 1 86 ? -3.954 15.509 5.706 1.00 85.62 86 MET A O 1
ATOM 636 N N . LEU A 1 87 ? -2.931 15.682 3.708 1.00 89.31 87 LEU A N 1
ATOM 637 C CA . LEU A 1 87 ? -2.377 17.011 3.963 1.00 89.31 87 LEU A CA 1
ATOM 638 C C . LEU A 1 87 ? -3.490 18.062 4.048 1.00 89.31 87 LEU A C 1
ATOM 640 O O . LEU A 1 87 ? -3.487 18.878 4.969 1.00 89.31 87 LEU A O 1
ATOM 644 N N . LYS A 1 88 ? -4.468 18.019 3.132 1.00 87.94 88 LYS A N 1
ATOM 645 C CA . LYS A 1 88 ? -5.644 18.903 3.165 1.00 87.94 88 LYS A CA 1
ATOM 646 C C . LYS A 1 88 ? -6.423 18.749 4.471 1.00 87.94 88 LYS A C 1
ATOM 648 O O . LYS A 1 88 ? -6.723 19.758 5.106 1.00 87.94 88 LYS A O 1
ATOM 653 N N . ASP A 1 89 ? -6.689 17.520 4.905 1.00 81.56 89 ASP A N 1
ATOM 654 C CA . ASP A 1 89 ? -7.402 17.249 6.156 1.00 81.56 89 ASP A CA 1
ATOM 655 C C . ASP A 1 89 ? -6.621 17.740 7.377 1.00 81.56 89 ASP A C 1
ATOM 657 O O . ASP A 1 89 ? -7.194 18.353 8.276 1.00 81.56 89 ASP A O 1
ATOM 661 N N . ALA A 1 90 ? -5.304 17.528 7.410 1.00 83.75 90 ALA A N 1
ATOM 662 C CA . ALA A 1 90 ? -4.462 18.002 8.502 1.00 83.75 90 ALA A CA 1
ATOM 663 C C . ALA A 1 90 ? -4.405 19.541 8.578 1.00 83.75 90 ALA A C 1
ATOM 665 O O . ALA A 1 90 ? -4.544 20.114 9.660 1.00 83.75 90 ALA A O 1
ATOM 666 N N . LEU A 1 91 ? -4.266 20.223 7.436 1.00 87.38 91 LEU A N 1
ATOM 667 C CA . LEU A 1 91 ? -4.298 21.688 7.359 1.00 87.38 91 LEU A CA 1
ATOM 668 C C . LEU A 1 91 ? -5.676 22.255 7.724 1.00 87.38 91 LEU A C 1
ATOM 670 O O . LEU A 1 91 ? -5.759 23.312 8.348 1.00 87.38 91 LEU A O 1
ATOM 674 N N . LYS A 1 92 ? -6.762 21.553 7.379 1.00 85.62 92 LYS A N 1
ATOM 675 C CA . LYS A 1 92 ? -8.124 21.942 7.764 1.00 85.62 92 LYS A CA 1
ATOM 676 C C . LYS A 1 92 ? -8.321 21.876 9.280 1.00 85.62 92 LYS A C 1
ATOM 678 O O . LYS A 1 92 ? -8.843 22.829 9.852 1.00 85.62 92 LYS A O 1
ATOM 683 N N . THR A 1 93 ? -7.840 20.813 9.929 1.00 82.75 93 THR A N 1
ATOM 684 C CA . THR A 1 93 ? -7.868 20.680 11.396 1.00 82.75 93 THR A CA 1
ATOM 685 C C . THR A 1 93 ? -7.061 21.782 12.084 1.00 82.75 93 THR A C 1
ATOM 687 O O . THR A 1 93 ? -7.518 22.338 13.078 1.00 82.75 93 THR A O 1
ATOM 690 N N . LEU A 1 94 ? -5.889 22.149 11.545 1.00 83.25 94 LEU A N 1
ATOM 691 C CA . LEU A 1 94 ? -5.081 23.262 12.068 1.00 83.25 94 LEU A CA 1
ATOM 692 C C . LEU A 1 94 ? -5.826 24.601 12.041 1.00 83.25 94 LEU A C 1
ATOM 694 O O . LEU A 1 94 ? -5.641 25.427 12.927 1.00 83.25 94 LEU A O 1
ATOM 698 N N . ARG A 1 95 ? -6.675 24.809 11.031 1.00 86.06 95 ARG A N 1
ATOM 699 C CA . ARG A 1 95 ? -7.491 26.020 10.867 1.00 86.06 95 ARG A CA 1
ATOM 700 C C . ARG A 1 95 ? -8.794 25.989 11.678 1.00 86.06 95 ARG A C 1
ATOM 702 O O . ARG A 1 95 ? -9.655 26.830 11.453 1.00 86.06 95 ARG A O 1
ATOM 709 N N . GLY A 1 96 ? -8.972 25.014 12.573 1.00 80.25 96 GLY A N 1
ATOM 710 C CA . GLY A 1 96 ? -10.192 24.856 13.374 1.00 80.25 96 GLY A CA 1
ATOM 711 C C . GLY A 1 96 ? -11.410 24.376 12.577 1.00 80.25 96 GLY A C 1
ATOM 712 O O . GLY A 1 96 ? -12.529 24.406 13.082 1.00 80.25 96 GLY A O 1
ATOM 713 N N . GLY A 1 97 ? -11.224 23.933 11.330 1.00 71.06 97 GLY A N 1
ATOM 714 C CA . GLY A 1 97 ? -12.312 23.423 10.506 1.00 71.06 97 GLY A CA 1
ATOM 715 C C . GLY A 1 97 ? -12.705 22.003 10.908 1.00 71.06 97 GLY A C 1
ATOM 716 O O . GLY A 1 97 ? -11.844 21.146 11.112 1.00 71.06 97 GLY A O 1
ATOM 717 N N . ALA A 1 98 ? -14.010 21.722 10.942 1.00 59.09 98 ALA A N 1
ATOM 718 C CA . ALA A 1 98 ? -14.508 20.367 11.151 1.00 59.09 98 ALA A CA 1
ATOM 719 C C . ALA A 1 98 ? -13.983 19.431 10.048 1.00 59.09 98 ALA A C 1
ATOM 721 O O . ALA A 1 98 ? -14.181 19.664 8.845 1.00 59.09 98 ALA A O 1
ATOM 722 N N . THR A 1 99 ? -13.298 18.367 10.459 1.00 58.12 99 THR A N 1
ATOM 723 C CA . THR A 1 99 ? -12.952 17.256 9.575 1.00 58.12 99 THR A CA 1
ATOM 724 C C . THR A 1 99 ? -14.161 16.341 9.479 1.00 58.12 99 THR A C 1
ATOM 726 O O . THR A 1 99 ? -14.721 15.904 10.477 1.00 58.12 99 THR A O 1
ATOM 729 N N . GLY A 1 100 ? -14.617 16.118 8.254 1.00 53.91 100 GLY A N 1
ATOM 730 C CA . GLY A 1 100 ? -15.801 15.328 7.968 1.00 53.91 100 GLY A CA 1
ATOM 731 C C . GLY A 1 100 ? -15.745 14.840 6.525 1.00 53.91 100 GLY A C 1
ATOM 732 O O . GLY A 1 100 ? -15.068 15.470 5.704 1.00 53.91 100 GLY A O 1
ATOM 733 N N . PRO A 1 101 ? -16.402 13.714 6.217 1.00 53.91 101 PRO A N 1
ATOM 734 C CA . PRO A 1 101 ? -16.379 13.116 4.887 1.00 53.91 101 PRO A CA 1
ATOM 735 C C . PRO A 1 101 ? -16.855 14.103 3.814 1.00 53.91 101 PRO A C 1
ATOM 737 O O . PRO A 1 101 ? -17.731 14.936 4.052 1.00 53.91 101 PRO A O 1
ATOM 740 N N . SER A 1 102 ? -16.292 13.990 2.607 1.00 55.97 102 SER A N 1
ATOM 741 C CA . SER A 1 102 ? -16.819 14.699 1.437 1.00 55.97 102 SER A CA 1
ATOM 742 C C . SER A 1 102 ? -18.286 14.308 1.233 1.00 55.97 102 SER A C 1
ATOM 744 O O . SER A 1 102 ? -18.592 13.113 1.198 1.00 55.97 102 SER A O 1
ATOM 746 N N . LYS A 1 103 ? -19.185 15.294 1.078 1.00 58.06 103 LYS A N 1
ATOM 747 C CA . LYS A 1 103 ? -20.627 15.078 0.821 1.00 58.06 103 LYS A CA 1
ATOM 748 C C . LYS A 1 103 ? -20.870 14.061 -0.303 1.00 58.06 103 LYS A C 1
ATOM 750 O O . LYS A 1 103 ? -21.769 13.237 -0.201 1.00 58.06 103 LYS A O 1
ATOM 755 N N . PHE A 1 104 ? -19.984 14.046 -1.298 1.00 59.38 104 PHE A N 1
ATOM 756 C CA . PHE A 1 104 ? -19.991 13.110 -2.418 1.00 59.38 104 PHE A CA 1
ATOM 757 C C . PHE A 1 104 ? -19.922 11.631 -2.004 1.00 59.38 104 PHE A C 1
ATOM 759 O O . PHE A 1 104 ? -20.660 10.808 -2.534 1.00 59.38 104 PHE A O 1
ATOM 766 N N . LEU A 1 105 ? -19.051 11.270 -1.052 1.00 62.66 105 LEU A N 1
ATOM 767 C CA . LEU A 1 105 ? -18.895 9.870 -0.636 1.00 62.66 105 LEU A CA 1
ATOM 768 C C . LEU A 1 105 ? -20.114 9.381 0.153 1.00 62.66 105 LEU A C 1
ATOM 770 O O . LEU A 1 105 ? -20.513 8.229 0.009 1.00 62.66 105 LEU A O 1
ATOM 774 N N . LEU A 1 106 ? -20.728 10.276 0.931 1.00 63.06 106 LEU A N 1
ATOM 775 C CA . LEU A 1 106 ? -21.973 10.003 1.648 1.00 63.06 106 LEU A CA 1
ATOM 776 C C . LEU A 1 106 ? -23.159 9.830 0.686 1.00 63.06 106 LEU A C 1
ATOM 778 O O . LEU A 1 106 ? -23.958 8.909 0.847 1.00 63.06 106 LEU A O 1
ATOM 782 N N . GLU A 1 107 ? -23.267 10.682 -0.335 1.00 68.62 107 GLU A N 1
ATOM 783 C CA . GLU A 1 107 ? -24.298 10.563 -1.374 1.00 68.62 107 GLU A CA 1
ATOM 784 C C . GLU A 1 107 ? -24.135 9.282 -2.199 1.00 68.62 107 GLU A C 1
ATOM 786 O O . GLU A 1 107 ? -25.113 8.572 -2.446 1.00 68.62 107 GLU A O 1
ATOM 791 N N . LEU A 1 108 ? -22.897 8.936 -2.563 1.00 64.62 108 LEU A N 1
ATOM 792 C CA . LEU A 1 108 ? -22.586 7.707 -3.287 1.00 64.62 108 LEU A CA 1
ATOM 793 C C . LEU A 1 108 ? -22.949 6.460 -2.463 1.00 64.62 108 LEU A C 1
ATOM 795 O O . LEU A 1 108 ? -23.572 5.539 -2.988 1.00 64.62 108 LEU A O 1
ATOM 799 N N . ALA A 1 109 ? -22.635 6.450 -1.165 1.00 65.50 109 ALA A N 1
ATOM 800 C CA . ALA A 1 109 ? -22.990 5.361 -0.255 1.00 65.50 109 ALA A CA 1
ATOM 801 C C . ALA A 1 109 ? -24.509 5.151 -0.147 1.00 65.50 109 ALA A C 1
ATOM 803 O O . ALA A 1 109 ? -24.990 4.016 -0.175 1.00 65.50 109 ALA A O 1
ATOM 804 N N . ASN A 1 110 ? -25.278 6.243 -0.077 1.00 68.19 110 ASN A N 1
ATOM 805 C CA . ASN A 1 110 ? -26.739 6.182 -0.017 1.00 68.19 110 ASN A CA 1
ATOM 806 C C . ASN A 1 110 ? -27.356 5.676 -1.327 1.00 68.19 110 ASN A C 1
ATOM 808 O O . ASN A 1 110 ? -28.325 4.918 -1.293 1.00 68.19 110 ASN A O 1
ATOM 812 N N . LYS A 1 111 ? -26.775 6.039 -2.476 1.00 71.94 111 LYS A N 1
ATOM 813 C CA . LYS A 1 111 ? -27.261 5.631 -3.803 1.00 71.94 111 LYS A CA 1
ATOM 814 C C . LYS A 1 111 ? -26.941 4.169 -4.147 1.00 71.94 111 LYS A C 1
ATOM 816 O O . LYS A 1 111 ? -27.628 3.570 -4.967 1.00 71.94 111 LYS A O 1
ATOM 821 N N . LEU A 1 112 ? -25.926 3.580 -3.512 1.00 68.88 112 LEU A N 1
ATOM 822 C CA . LEU A 1 112 ? -25.423 2.231 -3.808 1.00 68.88 112 LEU A CA 1
ATOM 823 C C . LEU A 1 112 ? -26.036 1.105 -2.947 1.00 68.88 112 LEU A C 1
ATOM 825 O O . LEU A 1 112 ? -25.549 -0.028 -2.965 1.00 68.88 112 LEU A O 1
ATOM 829 N N . ARG A 1 113 ? -27.126 1.361 -2.213 1.00 68.00 113 ARG A N 1
ATOM 830 C CA . ARG A 1 113 ? -27.862 0.332 -1.447 1.00 68.00 113 ARG A CA 1
ATOM 831 C C . ARG A 1 113 ? -28.741 -0.548 -2.348 1.00 68.00 113 ARG A C 1
ATOM 833 O O . ARG A 1 113 ? -29.960 -0.563 -2.224 1.00 68.00 113 ARG A O 1
ATOM 840 N N . ILE A 1 114 ? -28.106 -1.297 -3.245 1.00 75.50 114 ILE A N 1
ATOM 841 C CA . ILE A 1 114 ? -28.777 -2.203 -4.186 1.00 75.50 114 ILE A CA 1
ATOM 842 C C . ILE A 1 114 ? -28.867 -3.613 -3.559 1.00 75.50 114 ILE A C 1
ATOM 844 O O . ILE A 1 114 ? -27.866 -4.084 -3.009 1.00 75.50 114 ILE A O 1
ATOM 848 N N . PRO A 1 115 ? -30.016 -4.314 -3.601 1.00 71.56 115 PRO A N 1
ATOM 849 C CA . PRO A 1 115 ? -30.113 -5.698 -3.124 1.00 71.56 115 PRO A CA 1
ATOM 850 C C . PRO A 1 115 ? -29.212 -6.649 -3.947 1.00 71.56 115 PRO A C 1
ATOM 852 O O . PRO A 1 115 ? -29.026 -6.400 -5.137 1.00 71.56 115 PRO A O 1
ATOM 855 N N . PRO A 1 116 ? -28.661 -7.742 -3.374 1.00 78.00 116 PRO A N 1
ATOM 856 C CA . PRO A 1 116 ? -28.897 -8.280 -2.033 1.00 78.00 116 PRO A CA 1
ATOM 857 C C . PRO A 1 116 ? -28.061 -7.593 -0.940 1.00 78.00 116 PRO A C 1
ATOM 859 O O . PRO A 1 116 ? -26.862 -7.352 -1.095 1.00 78.00 116 PRO A O 1
ATOM 862 N N . LEU A 1 117 ? -28.711 -7.308 0.192 1.00 82.62 117 LEU A N 1
ATOM 863 C CA . LEU A 1 117 ? -28.113 -6.671 1.367 1.00 82.62 117 LEU A CA 1
ATOM 864 C C . LEU A 1 117 ? -27.721 -7.728 2.404 1.00 82.62 117 LEU A C 1
ATOM 866 O O . LEU A 1 117 ? -28.569 -8.477 2.886 1.00 82.62 117 LEU A O 1
ATOM 870 N N . ILE A 1 118 ? -26.450 -7.755 2.796 1.00 85.69 118 ILE A N 1
ATOM 871 C CA . ILE A 1 118 ? -25.934 -8.669 3.819 1.00 85.69 118 ILE A CA 1
ATOM 872 C C . ILE A 1 118 ? -25.754 -7.895 5.121 1.00 85.69 118 ILE A C 1
ATOM 874 O O . ILE A 1 118 ? -25.178 -6.807 5.134 1.00 85.69 118 ILE A O 1
ATOM 878 N N . HIS A 1 119 ? -26.242 -8.463 6.224 1.00 87.38 119 HIS A N 1
ATOM 879 C CA . HIS A 1 119 ? -26.018 -7.909 7.553 1.00 87.38 119 HIS A CA 1
ATOM 880 C C . HIS A 1 119 ? -24.702 -8.417 8.158 1.00 87.38 119 HIS A C 1
ATOM 882 O O . HIS A 1 119 ? -24.425 -9.629 8.172 1.00 87.38 119 HIS A O 1
ATOM 888 N N . PHE A 1 120 ? -23.921 -7.469 8.673 1.00 88.06 120 PHE A N 1
ATOM 889 C CA . PHE A 1 120 ? -22.628 -7.668 9.316 1.00 88.06 120 PHE A CA 1
ATOM 890 C C . PHE A 1 120 ? -22.729 -7.261 10.787 1.00 88.06 120 PHE A C 1
ATOM 892 O O . PHE A 1 120 ? -23.006 -6.104 11.097 1.00 88.06 120 PHE A O 1
ATOM 899 N N . LYS A 1 121 ? -22.569 -8.237 11.690 1.00 81.25 121 LYS A N 1
ATOM 900 C CA . LYS A 1 121 ? -22.900 -8.099 13.117 1.00 81.25 121 LYS A CA 1
ATOM 901 C C . LYS A 1 121 ? -21.917 -7.203 13.869 1.00 81.25 121 LYS A C 1
ATOM 903 O O . LYS A 1 121 ? -22.345 -6.446 14.729 1.00 81.25 121 LYS A O 1
ATOM 908 N N . VAL A 1 122 ? -20.622 -7.291 13.559 1.00 77.81 122 VAL A N 1
ATOM 909 C CA . VAL A 1 122 ? -19.585 -6.501 14.248 1.00 77.81 122 VAL A CA 1
ATOM 910 C C . VAL A 1 122 ? -19.547 -5.089 13.675 1.00 77.81 122 VAL A C 1
ATOM 912 O O . VAL A 1 122 ? -19.402 -4.121 14.412 1.00 77.81 122 VAL A O 1
ATOM 915 N N . ALA A 1 123 ? -19.741 -4.961 12.363 1.00 76.94 123 ALA A N 1
ATOM 916 C CA . ALA A 1 123 ? -19.826 -3.663 11.710 1.00 76.94 123 ALA A CA 1
ATOM 917 C C . ALA A 1 123 ? -21.169 -2.937 11.932 1.00 76.94 123 ALA A C 1
ATOM 919 O O . ALA A 1 123 ? -21.240 -1.731 11.726 1.00 76.94 123 ALA A O 1
ATOM 920 N N . GLY A 1 124 ? -22.236 -3.642 12.327 1.00 82.38 124 GLY A N 1
ATOM 921 C CA . GLY A 1 124 ? -23.556 -3.057 12.589 1.00 82.38 124 GLY A CA 1
ATOM 922 C C . GLY A 1 124 ? -24.284 -2.537 11.343 1.00 82.38 124 GLY A C 1
ATOM 923 O O . GLY A 1 124 ? -25.238 -1.773 11.463 1.00 82.38 124 GLY A O 1
ATOM 924 N N . VAL A 1 125 ? -23.860 -2.941 10.141 1.00 83.62 125 VAL A N 1
ATOM 925 C CA . VAL A 1 125 ? -24.351 -2.392 8.866 1.00 83.62 125 VAL A CA 1
ATOM 926 C C . VAL A 1 125 ? -25.007 -3.444 7.976 1.00 83.62 125 VAL A C 1
ATOM 928 O O . VAL A 1 125 ? -24.793 -4.652 8.120 1.00 83.62 125 VAL A O 1
ATOM 931 N N . LYS A 1 126 ? -25.842 -2.973 7.044 1.00 84.19 126 LYS A N 1
ATOM 932 C CA . LYS A 1 126 ? -26.372 -3.752 5.919 1.00 84.19 126 LYS A CA 1
ATOM 933 C C . LYS A 1 126 ? -25.758 -3.211 4.638 1.00 84.19 126 LYS A C 1
ATOM 935 O O . LYS A 1 126 ? -25.928 -2.033 4.332 1.00 84.19 126 LYS A O 1
ATOM 940 N N . VAL A 1 127 ? -25.053 -4.065 3.909 1.00 83.69 127 VAL A N 1
ATOM 941 C CA . VAL A 1 127 ? -24.229 -3.645 2.772 1.00 83.69 127 VAL A CA 1
ATOM 942 C C . VAL A 1 127 ? -24.581 -4.473 1.545 1.00 83.69 127 VAL A C 1
ATOM 944 O O . VAL A 1 127 ? -24.829 -5.674 1.654 1.00 83.69 127 VAL A O 1
ATOM 947 N N . SER A 1 128 ? -24.617 -3.823 0.383 1.00 88.00 128 SER A N 1
ATOM 948 C CA . SER A 1 128 ? -24.854 -4.474 -0.905 1.00 88.00 128 SER A CA 1
ATOM 949 C C . SER A 1 128 ? -23.682 -5.374 -1.294 1.00 88.00 128 SER A C 1
ATOM 951 O O . SER A 1 128 ? -22.523 -4.953 -1.238 1.00 88.00 128 SER A O 1
ATOM 953 N N . LEU A 1 129 ? -23.982 -6.592 -1.747 1.00 88.19 129 LEU A N 1
ATOM 954 C CA . LEU A 1 129 ? -22.966 -7.530 -2.227 1.00 88.19 129 LEU A CA 1
ATOM 955 C C . LEU A 1 129 ? -22.156 -6.961 -3.404 1.00 88.19 129 LEU A C 1
ATOM 957 O O . LEU A 1 129 ? -20.940 -7.126 -3.439 1.00 88.19 129 LEU A O 1
ATOM 961 N N . LEU A 1 130 ? -22.799 -6.251 -4.336 1.00 88.50 130 LEU A N 1
ATOM 962 C CA . LEU A 1 130 ? -22.128 -5.666 -5.503 1.00 88.50 130 LEU A CA 1
ATOM 963 C C . LEU A 1 130 ? -21.061 -4.651 -5.081 1.00 88.50 130 LEU A C 1
ATOM 965 O O . LEU A 1 130 ? -19.944 -4.657 -5.595 1.00 88.50 130 LEU A O 1
ATOM 969 N N . VAL A 1 131 ? -21.382 -3.814 -4.096 1.00 87.75 131 VAL A N 1
ATOM 970 C CA . VAL A 1 131 ? -20.451 -2.810 -3.573 1.00 87.75 131 VAL A CA 1
ATOM 971 C C . VAL A 1 131 ? -19.258 -3.482 -2.892 1.00 87.75 131 VAL A C 1
ATOM 973 O O . VAL A 1 131 ? -18.123 -3.053 -3.086 1.00 87.75 131 VAL A O 1
ATOM 976 N N . ILE A 1 132 ? -19.491 -4.575 -2.158 1.00 90.88 132 ILE A N 1
ATOM 977 C CA . ILE A 1 132 ? -18.424 -5.385 -1.553 1.00 90.88 132 ILE A CA 1
ATOM 978 C C . ILE A 1 132 ? -17.529 -6.011 -2.628 1.00 90.88 132 ILE A C 1
ATOM 980 O O . ILE A 1 132 ? -16.309 -6.023 -2.473 1.00 90.88 132 ILE A O 1
ATOM 984 N N . ILE A 1 133 ? -18.115 -6.501 -3.725 1.00 92.81 133 ILE A N 1
ATOM 985 C CA . ILE A 1 133 ? -17.367 -7.083 -4.844 1.00 92.81 133 ILE A CA 1
ATOM 986 C C . ILE A 1 133 ? -16.445 -6.043 -5.476 1.00 92.81 133 ILE A C 1
ATOM 988 O O . ILE A 1 133 ? -15.248 -6.298 -5.596 1.00 92.81 133 ILE A O 1
ATOM 992 N N . ILE A 1 134 ? -16.973 -4.867 -5.828 1.00 92.81 134 ILE A N 1
ATOM 993 C CA . ILE A 1 134 ? -16.186 -3.793 -6.449 1.00 92.81 134 ILE A CA 1
ATOM 994 C C . ILE A 1 134 ? -15.098 -3.298 -5.492 1.00 92.81 134 ILE A C 1
ATOM 996 O O . ILE A 1 134 ? -13.941 -3.171 -5.893 1.00 92.81 134 ILE A O 1
ATOM 1000 N N . ALA A 1 135 ? -15.444 -3.062 -4.223 1.00 92.56 135 ALA A N 1
ATOM 1001 C CA . ALA A 1 135 ? -14.487 -2.620 -3.215 1.00 92.56 135 ALA A CA 1
ATOM 1002 C C . ALA A 1 135 ? -13.370 -3.652 -3.015 1.00 92.56 135 ALA A C 1
ATOM 1004 O O . ALA A 1 135 ? -12.197 -3.294 -3.040 1.00 92.56 135 ALA A O 1
ATOM 1005 N N . GLY A 1 136 ? -13.716 -4.934 -2.869 1.00 95.25 136 GLY A N 1
ATOM 1006 C CA . GLY A 1 136 ? -12.741 -6.009 -2.714 1.00 95.25 136 GLY A CA 1
ATOM 1007 C C . GLY A 1 136 ? -11.853 -6.180 -3.947 1.00 95.25 136 GLY A C 1
ATOM 1008 O O . GLY A 1 136 ? -10.637 -6.247 -3.794 1.00 95.25 136 GLY A O 1
ATOM 1009 N N . LEU A 1 137 ? -12.410 -6.147 -5.164 1.00 96.50 137 LEU A N 1
ATOM 1010 C CA . LEU A 1 137 ? -11.631 -6.193 -6.410 1.00 96.50 137 LEU A CA 1
ATOM 1011 C C . LEU A 1 137 ? -10.636 -5.033 -6.507 1.00 96.50 137 LEU A C 1
ATOM 1013 O O . LEU A 1 137 ? -9.458 -5.267 -6.770 1.00 96.50 137 LEU A O 1
ATOM 1017 N N . ALA A 1 138 ? -11.083 -3.798 -6.260 1.00 94.56 138 ALA A N 1
ATOM 1018 C CA . ALA A 1 138 ? -10.225 -2.617 -6.306 1.00 94.56 138 ALA A CA 1
ATOM 1019 C C . ALA A 1 138 ? -9.126 -2.673 -5.231 1.00 94.56 138 ALA A C 1
ATOM 1021 O O . ALA A 1 138 ? -7.950 -2.448 -5.523 1.00 94.56 138 ALA A O 1
ATOM 1022 N N . THR A 1 139 ? -9.485 -3.053 -4.002 1.00 95.12 139 THR A N 1
ATOM 1023 C CA . THR A 1 139 ? -8.538 -3.267 -2.899 1.00 95.12 139 THR A CA 1
ATOM 1024 C C . THR A 1 139 ? -7.514 -4.347 -3.237 1.00 95.12 139 THR A C 1
ATOM 1026 O O . THR A 1 139 ? -6.318 -4.144 -3.025 1.00 95.12 139 THR A O 1
ATOM 1029 N N . GLY A 1 140 ? -7.953 -5.471 -3.803 1.00 96.06 140 GLY A N 1
ATOM 1030 C CA . GLY A 1 140 ? -7.087 -6.562 -4.236 1.00 96.06 140 GLY A CA 1
ATOM 1031 C C . GLY A 1 140 ? -6.154 -6.156 -5.371 1.00 96.06 140 GLY A C 1
ATOM 1032 O O . GLY A 1 140 ? -4.959 -6.428 -5.306 1.00 96.06 140 GLY A O 1
ATOM 1033 N N . TYR A 1 141 ? -6.659 -5.441 -6.376 1.00 96.44 141 TYR A N 1
ATOM 1034 C CA . TYR A 1 141 ? -5.854 -4.958 -7.497 1.00 96.44 141 TYR A CA 1
ATOM 1035 C C . TYR A 1 141 ? -4.759 -3.986 -7.041 1.00 96.44 141 TYR A C 1
ATOM 1037 O O . TYR A 1 141 ? -3.596 -4.118 -7.425 1.00 96.44 141 TYR A O 1
ATOM 1045 N N . MET A 1 142 ? -5.096 -3.052 -6.149 1.00 94.88 142 MET A N 1
ATOM 1046 C CA . MET A 1 142 ? -4.120 -2.138 -5.549 1.00 94.88 142 MET A CA 1
ATOM 1047 C C . MET A 1 142 ? -3.125 -2.856 -4.638 1.00 94.88 142 MET A C 1
ATOM 1049 O O . MET A 1 142 ? -1.929 -2.546 -4.647 1.00 94.88 142 MET A O 1
ATOM 1053 N N . ALA A 1 143 ? -3.592 -3.840 -3.863 1.00 94.31 143 ALA A N 1
ATOM 1054 C CA . ALA A 1 143 ? -2.716 -4.691 -3.069 1.00 94.31 143 ALA A CA 1
ATOM 1055 C C . ALA A 1 143 ? -1.722 -5.426 -3.970 1.00 94.31 143 ALA A C 1
ATOM 1057 O O . ALA A 1 143 ? -0.525 -5.331 -3.731 1.00 94.31 143 ALA A O 1
ATOM 1058 N N . GLY A 1 144 ? -2.197 -6.090 -5.021 1.00 93.44 144 GLY A N 1
ATOM 1059 C CA . GLY A 1 144 ? -1.355 -6.829 -5.950 1.00 93.44 144 GLY A CA 1
ATOM 1060 C C . GLY A 1 144 ? -0.428 -5.936 -6.771 1.00 93.44 144 GLY A C 1
ATOM 1061 O O . GLY A 1 144 ? 0.672 -6.371 -7.073 1.00 93.44 144 GLY A O 1
ATOM 1062 N N . THR A 1 145 ? -0.812 -4.698 -7.096 1.00 93.25 145 THR A N 1
ATOM 1063 C CA . THR A 1 145 ? -0.007 -3.828 -7.972 1.00 93.25 145 THR A CA 1
ATOM 1064 C C . THR A 1 145 ? 1.087 -3.062 -7.243 1.00 93.25 145 THR A C 1
ATOM 1066 O O . THR A 1 145 ? 2.189 -2.943 -7.759 1.00 93.25 145 THR A O 1
ATOM 1069 N N . ILE A 1 146 ? 0.794 -2.516 -6.062 1.00 91.62 146 ILE A N 1
ATOM 1070 C CA . ILE A 1 146 ? 1.740 -1.658 -5.328 1.00 91.62 146 ILE A CA 1
ATOM 1071 C C . ILE A 1 146 ? 1.989 -2.126 -3.888 1.00 91.62 146 ILE A C 1
ATOM 1073 O O . ILE A 1 146 ? 2.743 -1.501 -3.144 1.00 91.62 146 ILE A O 1
ATOM 1077 N N . GLY A 1 147 ? 1.356 -3.219 -3.458 1.00 88.62 147 GLY A N 1
ATOM 1078 C CA . GLY A 1 147 ? 1.405 -3.701 -2.076 1.00 88.62 147 GLY A CA 1
ATOM 1079 C C . GLY A 1 147 ? 0.452 -2.963 -1.131 1.00 88.62 147 GLY A C 1
ATOM 1080 O O . GLY A 1 147 ? 0.514 -3.166 0.088 1.00 88.62 147 GLY A O 1
ATOM 1081 N N . VAL A 1 148 ? -0.455 -2.112 -1.637 1.00 85.50 148 VAL A N 1
ATOM 1082 C CA . VAL A 1 148 ? -1.265 -1.230 -0.780 1.00 85.50 148 VAL A CA 1
ATOM 1083 C C . VAL A 1 148 ? -2.769 -1.235 -1.067 1.00 85.50 148 VAL A C 1
ATOM 1085 O O . VAL A 1 148 ? -3.335 -0.278 -1.576 1.00 85.50 148 VAL A O 1
ATOM 1088 N N . GLY A 1 149 ? -3.439 -2.315 -0.649 1.00 83.25 149 GLY A N 1
ATOM 1089 C CA . GLY A 1 149 ? -4.902 -2.440 -0.733 1.00 83.25 149 GLY A CA 1
ATOM 1090 C C . GLY A 1 149 ? -5.688 -1.559 0.244 1.00 83.25 149 GLY A C 1
ATOM 1091 O O . GLY A 1 149 ? -6.670 -0.939 -0.152 1.00 83.25 149 GLY A O 1
ATOM 1092 N N . GLY A 1 150 ? -5.239 -1.438 1.497 1.00 85.19 150 GLY A N 1
ATOM 1093 C CA . GLY A 1 150 ? -5.994 -0.737 2.546 1.00 85.19 150 GLY A CA 1
ATOM 1094 C C . GLY A 1 150 ? -6.248 0.748 2.307 1.00 85.19 150 GLY A C 1
ATOM 1095 O O . GLY A 1 150 ? -7.142 1.315 2.928 1.00 85.19 150 GLY A O 1
ATOM 1096 N N . PHE A 1 151 ? -5.530 1.366 1.370 1.00 83.50 151 PHE A N 1
ATOM 1097 C CA . PHE A 1 151 ? -5.831 2.721 0.919 1.00 83.50 151 PHE A CA 1
ATOM 1098 C C . PHE A 1 151 ? -7.169 2.840 0.192 1.00 83.50 151 PHE A C 1
ATOM 1100 O O . PHE A 1 151 ? -7.793 3.890 0.263 1.00 83.50 151 PHE A O 1
ATOM 1107 N N . ILE A 1 152 ? -7.615 1.781 -0.483 1.00 87.94 152 ILE A N 1
ATOM 1108 C CA . ILE A 1 152 ? -8.976 1.694 -1.014 1.00 87.94 152 ILE A CA 1
ATOM 1109 C C . ILE A 1 152 ? -9.876 0.986 -0.001 1.00 87.94 152 ILE A C 1
ATOM 1111 O O . ILE A 1 152 ? -10.977 1.461 0.265 1.00 87.94 152 ILE A O 1
ATOM 1115 N N . GLY A 1 153 ? -9.394 -0.096 0.617 1.00 90.44 153 GLY A N 1
ATOM 1116 C CA . GLY A 1 153 ? -10.186 -0.941 1.514 1.00 90.44 153 GLY A CA 1
ATOM 1117 C C . GLY A 1 153 ? -10.765 -0.201 2.715 1.00 90.44 153 GLY A C 1
ATOM 1118 O O . GLY A 1 153 ? -11.974 -0.257 2.938 1.00 90.44 153 GLY A O 1
ATOM 1119 N N . VAL A 1 154 ? -9.937 0.546 3.455 1.00 90.75 154 VAL A N 1
ATOM 1120 C CA . VAL A 1 154 ? -10.388 1.256 4.663 1.00 90.75 154 VAL A CA 1
ATOM 1121 C C . VAL A 1 154 ? -11.367 2.379 4.315 1.00 90.75 154 VAL A C 1
ATOM 1123 O O . VAL A 1 154 ? -12.464 2.374 4.877 1.00 90.75 154 VAL A O 1
ATOM 1126 N N . PRO A 1 155 ? -11.072 3.300 3.373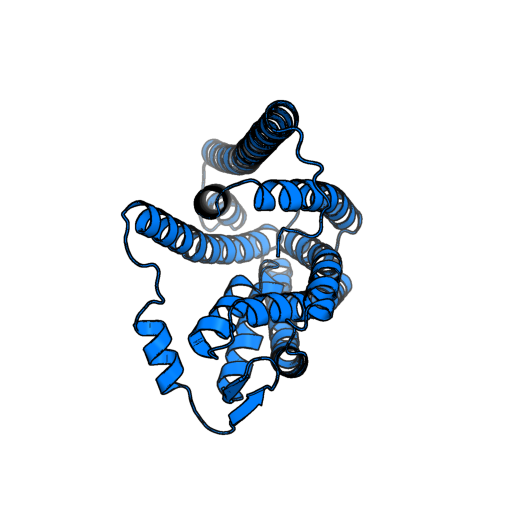 1.00 83.81 155 PRO A N 1
ATOM 1127 C CA . PRO A 1 155 ? -12.043 4.317 2.978 1.00 83.81 155 PRO A CA 1
ATOM 1128 C C . PRO A 1 155 ? -13.324 3.733 2.381 1.00 83.81 155 PRO A C 1
ATOM 1130 O O . PRO A 1 155 ? -14.402 4.239 2.678 1.00 83.81 155 PRO A O 1
ATOM 1133 N N . ALA A 1 156 ? -13.247 2.657 1.591 1.00 87.62 156 ALA A N 1
ATOM 1134 C CA . ALA A 1 156 ? -14.440 1.997 1.068 1.00 87.62 156 ALA A CA 1
ATOM 1135 C C . ALA A 1 156 ? -15.320 1.473 2.211 1.00 87.62 156 ALA A C 1
ATOM 1137 O O . ALA A 1 156 ? -16.515 1.761 2.246 1.00 87.62 156 ALA A O 1
ATOM 1138 N N . MET A 1 157 ? -14.730 0.782 3.192 1.00 88.75 157 MET A N 1
ATOM 1139 C CA . MET A 1 157 ? -15.457 0.294 4.364 1.00 88.75 157 MET A CA 1
ATOM 1140 C C . MET A 1 157 ? -16.092 1.428 5.171 1.00 88.75 157 MET A C 1
ATOM 1142 O O . MET A 1 157 ? -17.275 1.349 5.492 1.00 88.75 157 MET A O 1
ATOM 1146 N N . ILE A 1 158 ? -15.340 2.489 5.469 1.00 82.69 158 ILE A N 1
ATOM 1147 C CA . ILE A 1 158 ? -15.833 3.594 6.300 1.00 82.69 158 ILE A CA 1
ATOM 1148 C C . ILE A 1 158 ? -16.903 4.396 5.563 1.00 82.69 158 ILE A C 1
ATOM 1150 O O . ILE A 1 158 ? -17.994 4.609 6.085 1.00 82.69 158 ILE A O 1
ATOM 1154 N N . TYR A 1 159 ? -16.598 4.855 4.351 1.00 75.56 159 TYR A N 1
ATOM 1155 C CA . TYR A 1 159 ? -17.412 5.865 3.684 1.00 75.56 159 TYR A CA 1
ATOM 1156 C C . TYR A 1 159 ? -18.501 5.275 2.803 1.00 75.56 159 TYR A C 1
ATOM 1158 O O . TYR A 1 159 ? -19.571 5.863 2.720 1.00 75.56 159 TYR A O 1
ATOM 1166 N N . VAL A 1 160 ? -18.249 4.133 2.158 1.00 81.62 160 VAL A N 1
ATOM 1167 C CA . VAL A 1 160 ? -19.214 3.520 1.234 1.00 81.62 160 VAL A CA 1
ATOM 1168 C C . VAL A 1 160 ? -20.072 2.484 1.954 1.00 81.62 160 VAL A C 1
ATOM 1170 O O . VAL A 1 160 ? -21.285 2.450 1.766 1.00 81.62 160 VAL A O 1
ATOM 1173 N N . LEU A 1 161 ? -19.462 1.649 2.802 1.00 83.81 161 LEU A N 1
ATOM 1174 C CA . LEU A 1 161 ? -20.185 0.592 3.519 1.00 83.81 161 LEU A CA 1
ATOM 1175 C C . LEU A 1 161 ? -20.733 1.057 4.882 1.00 83.81 161 LEU A C 1
ATOM 1177 O O . LEU A 1 161 ? -21.575 0.371 5.461 1.00 83.81 161 LEU A O 1
ATOM 1181 N N . GLY A 1 162 ? -20.282 2.211 5.387 1.00 78.94 162 GLY A N 1
ATOM 1182 C CA . GLY A 1 162 ? -20.715 2.776 6.670 1.00 78.94 162 GLY A CA 1
ATOM 1183 C C . GLY A 1 162 ? -20.146 2.059 7.898 1.00 78.94 162 GLY A C 1
ATOM 1184 O O . GLY A 1 162 ? -20.717 2.152 8.981 1.00 78.94 162 GLY A O 1
ATOM 1185 N N . VAL A 1 163 ? -19.058 1.304 7.738 1.00 85.06 163 VAL A N 1
ATOM 1186 C CA . VAL A 1 163 ? -18.436 0.527 8.816 1.00 85.06 163 VAL A CA 1
ATOM 1187 C C . VAL A 1 163 ? -17.745 1.480 9.801 1.00 85.06 163 VAL A C 1
ATOM 1189 O O . VAL A 1 163 ? -16.999 2.362 9.367 1.00 85.06 163 VAL A O 1
ATOM 1192 N N . PRO A 1 164 ? -17.907 1.295 11.124 1.00 85.56 164 PRO A N 1
ATOM 1193 C CA . PRO A 1 164 ? -17.189 2.086 12.117 1.00 85.56 164 PRO A CA 1
ATOM 1194 C C . PRO A 1 164 ? -15.671 2.047 11.895 1.00 85.56 164 PRO A C 1
ATOM 1196 O O . PRO A 1 164 ? -15.103 0.975 11.695 1.00 85.56 164 PRO A O 1
ATOM 1199 N N . THR A 1 165 ? -14.992 3.194 11.994 1.00 84.81 165 THR A N 1
ATOM 1200 C CA . THR A 1 165 ? -13.552 3.346 11.694 1.00 84.81 165 THR A CA 1
ATOM 1201 C C . THR A 1 165 ? -12.669 2.314 12.393 1.00 84.81 165 THR A C 1
ATOM 1203 O O . THR A 1 165 ? -11.767 1.743 11.782 1.00 84.81 165 THR A O 1
ATOM 1206 N N . VAL A 1 166 ? -12.952 2.036 13.667 1.00 87.25 166 VAL A N 1
ATOM 1207 C CA . VAL A 1 166 ? -12.194 1.072 14.475 1.00 87.25 166 VAL A CA 1
ATOM 1208 C C . VAL A 1 166 ? -12.357 -0.356 13.937 1.00 87.25 166 VAL A C 1
ATOM 1210 O O . VAL A 1 166 ? -11.377 -1.099 13.851 1.00 87.25 166 VAL A O 1
ATOM 1213 N N . VAL A 1 167 ? -13.574 -0.715 13.510 1.00 89.62 167 VAL A N 1
ATOM 1214 C CA . VAL A 1 167 ? -13.882 -2.021 12.913 1.00 89.62 167 VAL A CA 1
ATOM 1215 C C . VAL A 1 167 ? -13.302 -2.128 11.504 1.00 89.62 167 VAL A C 1
ATOM 1217 O O . VAL A 1 167 ? -12.751 -3.166 11.146 1.00 89.62 167 VAL A O 1
ATOM 1220 N N . ALA A 1 168 ? -13.363 -1.058 10.709 1.00 90.44 168 ALA A N 1
ATOM 1221 C CA . ALA A 1 168 ? -12.780 -1.016 9.370 1.00 90.44 168 ALA A CA 1
ATOM 1222 C C . ALA A 1 168 ? -11.256 -1.209 9.412 1.00 90.44 168 ALA A C 1
ATOM 1224 O O . ALA A 1 168 ? -10.715 -2.000 8.643 1.00 90.44 168 ALA A O 1
ATOM 1225 N N . ALA A 1 169 ? -10.565 -0.552 10.349 1.00 90.25 169 ALA A N 1
ATOM 1226 C CA . ALA A 1 169 ? -9.123 -0.710 10.528 1.00 90.25 169 ALA A CA 1
ATOM 1227 C C . ALA A 1 169 ? -8.740 -2.146 10.931 1.00 90.25 169 ALA A C 1
ATOM 1229 O O . ALA A 1 169 ? -7.823 -2.727 10.349 1.00 90.25 169 ALA A O 1
ATOM 1230 N N . GLY A 1 170 ? -9.459 -2.748 11.887 1.00 92.31 170 GLY A N 1
ATOM 1231 C CA . GLY A 1 170 ? -9.219 -4.139 12.287 1.00 92.31 170 GLY A CA 1
ATOM 1232 C C . GLY A 1 170 ? -9.532 -5.139 11.170 1.00 92.31 170 GLY A C 1
ATOM 1233 O O . GLY A 1 170 ? -8.753 -6.058 10.913 1.00 92.31 170 GLY A O 1
ATOM 1234 N N . THR A 1 171 ? -10.645 -4.932 10.469 1.00 94.69 171 THR A N 1
ATOM 1235 C CA . THR A 1 171 ? -11.090 -5.776 9.352 1.00 94.69 171 THR A CA 1
ATOM 1236 C C . THR A 1 171 ? -10.129 -5.704 8.163 1.00 94.69 171 THR A C 1
ATOM 1238 O O . THR A 1 171 ? -9.815 -6.740 7.580 1.00 94.69 171 THR A O 1
ATOM 1241 N N . GLU A 1 172 ? -9.574 -4.526 7.855 1.00 94.81 172 GLU A N 1
ATOM 1242 C CA . GLU A 1 172 ? -8.536 -4.388 6.826 1.00 94.81 172 GLU A CA 1
ATOM 1243 C C . GLU A 1 172 ? -7.252 -5.122 7.215 1.00 94.81 172 GLU A C 1
ATOM 1245 O O . GLU A 1 172 ? -6.633 -5.735 6.356 1.00 94.81 172 GLU A O 1
ATOM 1250 N N . LEU A 1 173 ? -6.827 -5.088 8.482 1.00 93.44 173 LEU A N 1
ATOM 1251 C CA . LEU A 1 173 ? -5.630 -5.824 8.912 1.00 93.44 173 LEU A CA 1
ATOM 1252 C C . LEU A 1 173 ? -5.804 -7.334 8.717 1.00 93.44 173 LEU A C 1
ATOM 1254 O O . LEU A 1 173 ? -4.883 -8.002 8.242 1.00 93.44 173 LEU A O 1
ATOM 1258 N N . PHE A 1 174 ? -6.994 -7.857 9.024 1.00 94.94 174 PHE A N 1
ATOM 1259 C CA . PHE A 1 174 ? -7.346 -9.248 8.742 1.00 94.94 174 PHE A CA 1
ATOM 1260 C C . PHE A 1 174 ? -7.319 -9.532 7.237 1.00 94.94 174 PHE A C 1
ATOM 1262 O O . PHE A 1 174 ? -6.680 -10.487 6.801 1.00 94.94 174 PHE A O 1
ATOM 1269 N N . LEU A 1 175 ? -7.939 -8.674 6.422 1.00 95.00 175 LEU A N 1
ATOM 1270 C CA . LEU A 1 175 ? -7.923 -8.792 4.964 1.00 95.00 175 LEU A CA 1
ATOM 1271 C C . LEU A 1 175 ? -6.485 -8.770 4.415 1.00 95.00 175 LEU A C 1
ATOM 1273 O O . LEU A 1 175 ? -6.103 -9.621 3.616 1.00 95.00 175 LEU A O 1
ATOM 1277 N N . ALA A 1 176 ? -5.664 -7.827 4.878 1.00 94.81 176 ALA A N 1
ATOM 1278 C CA . ALA A 1 176 ? -4.287 -7.611 4.450 1.00 94.81 176 ALA A CA 1
ATOM 1279 C C . ALA A 1 176 ? -3.365 -8.788 4.780 1.00 94.81 176 ALA A C 1
ATOM 1281 O O . ALA A 1 176 ? -2.419 -9.029 4.032 1.00 94.81 176 ALA A O 1
ATOM 1282 N N . MET A 1 177 ? -3.644 -9.531 5.856 1.00 95.06 177 MET A N 1
ATOM 1283 C CA . MET A 1 177 ? -2.956 -10.783 6.162 1.00 95.06 177 MET A CA 1
ATOM 1284 C C . MET A 1 177 ? -3.188 -11.798 5.033 1.00 95.06 177 MET A C 1
ATOM 1286 O O . MET A 1 177 ? -2.235 -12.240 4.398 1.00 95.06 177 MET A O 1
ATOM 1290 N N . PHE A 1 178 ? -4.439 -12.122 4.708 1.00 95.81 178 PHE A N 1
ATOM 1291 C CA . PHE A 1 178 ? -4.725 -13.124 3.673 1.00 95.81 178 PHE A CA 1
ATOM 1292 C C . PHE A 1 178 ? -4.375 -12.646 2.259 1.00 95.81 178 PHE A C 1
ATOM 1294 O O . PHE A 1 178 ? -3.824 -13.414 1.474 1.00 95.81 178 PHE A O 1
ATOM 1301 N N . MET A 1 179 ? -4.612 -11.370 1.945 1.00 95.12 179 MET A N 1
ATOM 1302 C CA . MET A 1 179 ? -4.167 -10.755 0.689 1.00 95.12 179 MET A CA 1
ATOM 1303 C C . MET A 1 179 ? -2.644 -10.801 0.544 1.00 95.12 179 MET A C 1
ATOM 1305 O O . MET A 1 179 ? -2.137 -11.093 -0.535 1.00 95.12 179 MET A O 1
ATOM 1309 N N . GLY A 1 180 ? -1.911 -10.530 1.629 1.00 94.19 180 GLY A N 1
ATOM 1310 C CA . GLY A 1 180 ? -0.455 -10.617 1.666 1.00 94.19 180 GLY A CA 1
ATOM 1311 C C . GLY A 1 180 ? 0.037 -12.032 1.377 1.00 94.19 180 GLY A C 1
ATOM 1312 O O . GLY A 1 180 ? 0.902 -12.204 0.527 1.00 94.19 180 GLY A O 1
ATOM 1313 N N . ALA A 1 181 ? -0.562 -13.040 2.020 1.00 95.06 181 ALA A N 1
ATOM 1314 C CA . ALA A 1 181 ? -0.231 -14.447 1.793 1.00 95.06 181 ALA A CA 1
ATOM 1315 C C . ALA A 1 181 ? -0.520 -14.890 0.348 1.00 95.06 181 ALA A C 1
ATOM 1317 O O . ALA A 1 181 ? 0.340 -15.475 -0.308 1.00 95.06 181 ALA A O 1
ATOM 1318 N N . TRP A 1 182 ? -1.706 -14.567 -0.175 1.00 96.06 182 TRP A N 1
ATOM 1319 C CA . TRP A 1 182 ? -2.084 -14.910 -1.547 1.00 96.06 182 TRP A CA 1
ATOM 1320 C C . TRP A 1 182 ? -1.220 -14.199 -2.588 1.00 96.06 182 TRP A C 1
ATOM 1322 O O . TRP A 1 182 ? -0.780 -14.810 -3.561 1.00 96.06 182 TRP A O 1
ATOM 1332 N N . GLY A 1 183 ? -0.944 -12.912 -2.381 1.00 94.44 183 GLY A N 1
ATOM 1333 C CA . GLY A 1 183 ? -0.069 -12.138 -3.250 1.00 94.44 183 GLY A CA 1
ATOM 1334 C C . GLY A 1 183 ? 1.365 -12.651 -3.235 1.00 94.44 183 GLY A C 1
ATOM 1335 O O . GLY A 1 183 ? 1.941 -12.845 -4.300 1.00 94.44 183 GLY A O 1
ATOM 1336 N N . ALA A 1 184 ? 1.911 -12.942 -2.051 1.00 94.44 184 ALA A N 1
ATOM 1337 C CA . ALA A 1 184 ? 3.224 -13.563 -1.903 1.00 94.44 184 ALA A CA 1
ATOM 1338 C C . ALA A 1 184 ? 3.308 -14.880 -2.677 1.00 94.44 184 ALA A C 1
ATOM 1340 O O . ALA A 1 184 ? 4.244 -15.078 -3.444 1.00 94.44 184 ALA A O 1
ATOM 1341 N N . PHE A 1 185 ? 2.296 -15.740 -2.537 1.00 95.56 185 PHE A N 1
ATOM 1342 C CA . PHE A 1 185 ? 2.221 -17.001 -3.264 1.00 95.56 185 PHE A CA 1
ATOM 1343 C C . PHE A 1 185 ? 2.214 -16.795 -4.788 1.00 95.56 185 PHE A C 1
ATOM 1345 O O . PHE A 1 185 ? 3.025 -17.394 -5.487 1.00 95.56 185 PHE A O 1
ATOM 1352 N N . ASN A 1 186 ? 1.368 -15.901 -5.312 1.00 95.19 186 ASN A N 1
ATOM 1353 C CA . ASN A 1 186 ? 1.283 -15.655 -6.759 1.00 95.19 186 ASN A CA 1
ATOM 1354 C C . ASN A 1 186 ? 2.572 -15.042 -7.332 1.00 95.19 186 ASN A C 1
ATOM 1356 O O . ASN A 1 186 ? 3.029 -15.461 -8.392 1.00 95.19 186 ASN A O 1
ATOM 1360 N N . TYR A 1 187 ? 3.191 -14.089 -6.631 1.00 94.69 187 TYR A N 1
ATOM 1361 C CA . TYR A 1 187 ? 4.477 -13.532 -7.059 1.00 94.69 187 TYR A CA 1
ATOM 1362 C C . TYR A 1 187 ? 5.623 -14.542 -6.942 1.00 94.69 187 TYR A C 1
ATOM 1364 O O . TYR A 1 187 ? 6.542 -14.510 -7.761 1.00 94.69 187 TYR A O 1
ATOM 1372 N N . ALA A 1 188 ? 5.577 -15.442 -5.955 1.00 94.12 188 ALA A N 1
ATOM 1373 C CA . ALA A 1 188 ? 6.566 -16.502 -5.796 1.00 94.12 188 ALA A CA 1
ATOM 1374 C C . ALA A 1 188 ? 6.477 -17.533 -6.929 1.00 94.12 188 ALA A C 1
ATOM 1376 O O . ALA A 1 188 ? 7.515 -17.935 -7.445 1.00 94.12 188 ALA A O 1
ATOM 1377 N N . LEU A 1 189 ? 5.265 -17.895 -7.373 1.00 93.56 189 LEU A N 1
ATOM 1378 C CA . LEU A 1 189 ? 5.071 -18.768 -8.540 1.00 93.56 189 LEU A CA 1
ATOM 1379 C C . LEU A 1 189 ? 5.693 -18.187 -9.817 1.00 93.56 189 LEU A C 1
ATOM 1381 O O . LEU A 1 189 ? 6.224 -18.935 -10.630 1.00 93.56 189 LEU A O 1
ATOM 1385 N N . GLY A 1 190 ? 5.662 -16.862 -9.977 1.00 88.31 190 GLY A N 1
ATOM 1386 C CA . GLY A 1 190 ? 6.325 -16.168 -11.085 1.00 88.31 190 GLY A CA 1
ATOM 1387 C C . GLY A 1 190 ? 7.834 -15.954 -10.903 1.00 88.31 190 GLY A C 1
ATOM 1388 O O . GLY A 1 190 ? 8.457 -15.319 -11.746 1.00 88.31 190 GLY A O 1
ATOM 1389 N N . GLY A 1 191 ? 8.434 -16.420 -9.801 1.00 90.75 191 GLY A N 1
ATOM 1390 C CA . GLY A 1 191 ? 9.858 -16.220 -9.512 1.00 90.75 191 GLY A CA 1
ATOM 1391 C C . GLY A 1 191 ? 10.240 -14.774 -9.167 1.00 90.75 191 GLY A C 1
ATOM 1392 O O . GLY A 1 191 ? 11.413 -14.413 -9.233 1.00 90.75 191 GLY A O 1
ATOM 1393 N N . TYR A 1 192 ? 9.273 -13.927 -8.797 1.00 90.69 192 TYR A N 1
ATOM 1394 C CA . TYR A 1 192 ? 9.503 -12.499 -8.542 1.00 90.69 192 TYR A CA 1
ATOM 1395 C C . TYR A 1 192 ? 9.760 -12.160 -7.066 1.00 90.69 192 TYR A C 1
ATOM 1397 O O . TYR A 1 192 ? 9.985 -10.997 -6.736 1.00 90.69 192 TYR A O 1
ATOM 1405 N N . VAL A 1 193 ? 9.709 -13.134 -6.155 1.00 92.50 193 VAL A N 1
ATOM 1406 C CA . VAL A 1 193 ? 9.945 -12.897 -4.722 1.00 92.50 193 VAL A CA 1
ATOM 1407 C C . VAL A 1 193 ? 11.413 -13.135 -4.386 1.00 92.50 193 VAL A C 1
ATOM 1409 O O . VAL A 1 193 ? 11.872 -14.271 -4.322 1.00 92.50 193 VAL A O 1
ATOM 1412 N N . ASP A 1 194 ? 12.137 -12.051 -4.109 1.00 92.06 194 ASP A N 1
ATOM 1413 C CA . ASP A 1 194 ? 13.474 -12.113 -3.520 1.00 92.06 194 ASP A CA 1
ATOM 1414 C C . ASP A 1 194 ? 13.361 -12.203 -1.990 1.00 92.06 194 ASP A C 1
ATOM 1416 O O . ASP A 1 194 ? 13.072 -11.218 -1.301 1.00 92.06 194 ASP A O 1
ATOM 1420 N N . LEU A 1 195 ? 13.607 -13.399 -1.449 1.00 91.00 195 LEU A N 1
ATOM 1421 C CA . LEU A 1 195 ? 13.497 -13.661 -0.015 1.00 91.00 195 LEU A CA 1
ATOM 1422 C C . LEU A 1 195 ? 14.519 -12.863 0.810 1.00 91.00 195 LEU A C 1
ATOM 1424 O O . LEU A 1 195 ? 14.209 -12.448 1.927 1.00 91.00 195 LEU A O 1
ATOM 1428 N N . ARG A 1 196 ? 15.714 -12.594 0.267 1.00 94.06 196 ARG A N 1
ATOM 1429 C CA . ARG A 1 196 ? 16.733 -11.784 0.948 1.00 94.06 196 ARG A CA 1
ATOM 1430 C C . ARG A 1 196 ? 16.234 -10.353 1.106 1.00 94.06 196 ARG A C 1
ATOM 1432 O O . ARG A 1 196 ? 16.307 -9.801 2.204 1.00 94.06 196 ARG A O 1
ATOM 1439 N N . LEU A 1 197 ? 15.680 -9.773 0.041 1.00 92.50 197 LEU A N 1
ATOM 1440 C CA . LEU A 1 197 ? 15.078 -8.440 0.084 1.00 92.50 197 LEU A CA 1
ATOM 1441 C C . LEU A 1 197 ? 13.893 -8.388 1.058 1.00 92.50 197 LEU A C 1
ATOM 1443 O O . LEU A 1 197 ? 13.800 -7.464 1.868 1.00 92.50 197 LEU A O 1
ATOM 1447 N N . THR A 1 198 ? 13.011 -9.390 1.020 1.00 93.06 198 THR A N 1
ATOM 1448 C CA . THR A 1 198 ? 11.858 -9.481 1.926 1.00 93.06 198 THR A CA 1
ATOM 1449 C C . THR A 1 198 ? 12.279 -9.560 3.392 1.00 93.06 198 THR A C 1
ATOM 1451 O O . THR A 1 198 ? 11.710 -8.845 4.216 1.00 93.06 198 THR A O 1
ATOM 1454 N N . LEU A 1 199 ? 13.273 -10.386 3.733 1.00 92.25 199 LEU A N 1
ATOM 1455 C CA . LEU A 1 199 ? 13.755 -10.536 5.109 1.00 92.25 199 LEU A CA 1
ATOM 1456 C C . LEU A 1 199 ? 14.425 -9.260 5.627 1.00 92.25 199 LEU A C 1
ATOM 1458 O O . LEU A 1 199 ? 14.166 -8.859 6.761 1.00 92.25 199 LEU A O 1
ATOM 1462 N N . LEU A 1 200 ? 15.221 -8.581 4.794 1.00 93.00 200 LEU A N 1
ATOM 1463 C CA . LEU A 1 200 ? 15.812 -7.284 5.143 1.00 93.00 200 LEU A CA 1
ATOM 1464 C C . LEU A 1 200 ? 14.730 -6.225 5.402 1.00 93.00 200 LEU A C 1
ATOM 1466 O O . LEU A 1 200 ? 14.799 -5.494 6.393 1.00 93.00 200 LEU A O 1
ATOM 1470 N N . LEU A 1 201 ? 13.697 -6.178 4.553 1.00 91.88 201 LEU A N 1
ATOM 1471 C CA . LEU A 1 201 ? 12.566 -5.268 4.725 1.00 91.88 201 LEU A CA 1
ATOM 1472 C C . LEU A 1 201 ? 11.770 -5.589 6.002 1.00 91.88 201 LEU A C 1
ATOM 1474 O O . LEU A 1 201 ? 11.377 -4.672 6.725 1.00 91.88 201 LEU A O 1
ATOM 1478 N N . TYR A 1 202 ? 11.586 -6.878 6.309 1.00 90.38 202 TYR A N 1
ATOM 1479 C CA . TYR A 1 202 ? 10.916 -7.348 7.525 1.00 90.38 202 TYR A CA 1
ATOM 1480 C C . TYR A 1 202 ? 11.672 -6.971 8.789 1.00 90.38 202 TYR A C 1
ATOM 1482 O O . TYR A 1 202 ? 11.083 -6.358 9.680 1.00 90.38 202 TYR A O 1
ATOM 1490 N N . ALA A 1 203 ? 12.976 -7.239 8.843 1.00 91.38 203 ALA A N 1
ATOM 1491 C CA . ALA A 1 203 ? 13.814 -6.864 9.975 1.00 91.38 203 ALA A CA 1
ATOM 1492 C C . ALA A 1 203 ? 13.761 -5.349 10.238 1.00 91.38 203 ALA A C 1
ATOM 1494 O O . ALA A 1 203 ? 13.459 -4.924 11.355 1.00 91.38 203 ALA A O 1
ATOM 1495 N N . GLY A 1 204 ? 13.953 -4.528 9.198 1.00 90.12 204 GLY A N 1
ATOM 1496 C CA . GLY A 1 204 ? 13.874 -3.071 9.324 1.00 90.12 204 GLY A CA 1
ATOM 1497 C C . GLY A 1 204 ? 12.492 -2.585 9.769 1.00 90.12 204 GLY A C 1
ATOM 1498 O O . GLY A 1 204 ? 12.375 -1.709 10.629 1.00 90.12 204 GLY A O 1
ATOM 1499 N N . SER A 1 205 ? 11.420 -3.181 9.239 1.00 89.12 205 SER A N 1
ATOM 1500 C CA . SER A 1 205 ? 10.067 -2.772 9.604 1.00 89.12 205 SER A CA 1
ATOM 1501 C C . SER A 1 205 ? 9.650 -3.213 11.002 1.00 89.12 205 SER A C 1
ATOM 1503 O O . SER A 1 205 ? 8.841 -2.504 11.592 1.00 89.12 205 SER A O 1
ATOM 1505 N N . LEU A 1 206 ? 10.135 -4.339 11.533 1.00 87.19 206 LEU A N 1
ATOM 1506 C CA . LEU A 1 206 ? 9.833 -4.752 12.909 1.00 87.19 206 LEU A CA 1
ATOM 1507 C C . LEU A 1 206 ? 10.374 -3.732 13.914 1.00 87.19 206 LEU A C 1
ATOM 1509 O O . LEU A 1 206 ? 9.638 -3.280 14.792 1.00 87.19 206 LEU A O 1
ATOM 1513 N N . VAL A 1 207 ? 11.625 -3.306 13.719 1.00 86.94 207 VAL A N 1
ATOM 1514 C CA . VAL A 1 207 ? 12.247 -2.243 14.519 1.00 86.94 207 VAL A CA 1
ATOM 1515 C C . VAL A 1 207 ? 11.452 -0.941 14.373 1.00 86.94 207 VAL A C 1
ATOM 1517 O O . VAL A 1 207 ? 11.081 -0.320 15.369 1.00 86.94 207 VAL A O 1
ATOM 1520 N N . GLY A 1 208 ? 11.107 -0.563 13.137 1.00 85.81 208 GLY A N 1
ATOM 1521 C CA . GLY A 1 208 ? 10.316 0.638 12.862 1.00 85.81 208 GLY A CA 1
ATOM 1522 C C . GLY A 1 208 ? 8.919 0.626 13.495 1.00 85.81 208 GLY A C 1
ATOM 1523 O O . GLY A 1 208 ? 8.495 1.640 14.043 1.00 85.81 208 GLY A O 1
ATOM 1524 N N . ILE A 1 209 ? 8.206 -0.508 13.472 1.00 85.00 209 ILE A N 1
ATOM 1525 C CA . ILE A 1 209 ? 6.886 -0.647 14.111 1.00 85.00 209 ILE A CA 1
ATOM 1526 C C . ILE A 1 209 ? 7.001 -0.489 15.622 1.00 85.00 209 ILE A C 1
ATOM 1528 O O . ILE A 1 209 ? 6.160 0.180 16.215 1.00 85.00 209 ILE A O 1
ATOM 1532 N N . TYR A 1 210 ? 8.020 -1.083 16.243 1.00 83.00 210 TYR A N 1
ATOM 1533 C CA . TYR A 1 210 ? 8.202 -1.011 17.690 1.00 83.00 210 TYR A CA 1
ATOM 1534 C C . TYR A 1 210 ? 8.361 0.441 18.165 1.00 83.00 210 TYR A C 1
ATOM 1536 O O . TYR A 1 210 ? 7.588 0.914 19.001 1.00 83.00 210 TYR A O 1
ATOM 1544 N N . PHE A 1 211 ? 9.291 1.191 17.564 1.00 81.00 211 PHE A N 1
ATOM 1545 C CA . PHE A 1 211 ? 9.469 2.611 17.883 1.00 81.00 211 PHE A CA 1
ATOM 1546 C C . PHE A 1 211 ? 8.281 3.472 17.431 1.00 81.00 211 PHE A C 1
ATOM 1548 O O . PHE A 1 211 ? 7.902 4.409 18.132 1.00 81.00 211 PHE A O 1
ATOM 1555 N N . GLY A 1 212 ? 7.655 3.142 16.298 1.00 81.44 212 GLY A N 1
ATOM 1556 C CA . GLY A 1 212 ? 6.474 3.838 15.786 1.00 81.44 212 GLY A CA 1
ATOM 1557 C C . GLY A 1 212 ? 5.254 3.704 16.700 1.00 81.44 212 GLY A C 1
ATOM 1558 O O . GLY A 1 212 ? 4.562 4.691 16.947 1.00 81.44 212 GLY A O 1
ATOM 1559 N N . ALA A 1 213 ? 5.009 2.522 17.267 1.00 81.00 213 ALA A N 1
ATOM 1560 C CA . ALA A 1 213 ? 3.929 2.298 18.228 1.00 81.00 213 ALA A CA 1
ATOM 1561 C C . ALA A 1 213 ? 4.133 3.133 19.504 1.00 81.00 213 ALA A C 1
ATOM 1563 O O . ALA A 1 213 ? 3.199 3.764 19.994 1.00 81.00 213 ALA A O 1
ATOM 1564 N N . ILE A 1 214 ? 5.374 3.220 19.995 1.00 79.38 214 ILE A N 1
ATOM 1565 C CA . ILE A 1 214 ? 5.718 4.082 21.133 1.00 79.38 214 ILE A CA 1
ATOM 1566 C C . ILE A 1 214 ? 5.518 5.558 20.760 1.00 79.38 214 ILE A C 1
ATOM 1568 O O . ILE A 1 214 ? 4.845 6.289 21.484 1.00 79.38 214 ILE A O 1
ATOM 1572 N N . GLY A 1 215 ? 6.047 6.005 19.619 1.00 74.50 215 GLY A N 1
ATOM 1573 C CA . GLY A 1 215 ? 5.951 7.404 19.196 1.00 74.50 215 GLY A CA 1
ATOM 1574 C C . GLY A 1 215 ? 4.524 7.878 18.960 1.00 74.50 215 GLY A C 1
ATOM 1575 O O . GLY A 1 215 ? 4.164 8.971 19.393 1.00 74.50 215 GLY A O 1
ATOM 1576 N N . THR A 1 216 ? 3.682 7.043 18.356 1.00 79.50 216 THR A N 1
ATOM 1577 C CA . THR A 1 216 ? 2.274 7.388 18.111 1.00 79.50 216 THR A CA 1
ATOM 1578 C C . THR A 1 216 ? 1.450 7.510 19.395 1.00 79.50 216 THR A C 1
ATOM 1580 O O . THR A 1 216 ? 0.510 8.295 19.425 1.00 79.50 216 THR A O 1
ATOM 1583 N N . SER A 1 217 ? 1.838 6.825 20.477 1.00 78.19 217 SER A N 1
ATOM 1584 C CA . SER A 1 217 ? 1.191 6.970 21.793 1.00 78.19 217 SER A CA 1
ATOM 1585 C C . SER A 1 217 ? 1.575 8.253 22.547 1.00 78.19 217 SER A C 1
ATOM 1587 O O . SER A 1 217 ? 0.895 8.646 23.492 1.00 78.19 217 SER A O 1
ATOM 1589 N N . LEU A 1 218 ? 2.669 8.909 22.147 1.00 78.25 218 LEU A N 1
ATOM 1590 C CA . LEU A 1 218 ? 3.253 10.052 22.858 1.00 78.25 218 LEU A CA 1
ATOM 1591 C C . LEU A 1 218 ? 3.047 11.397 22.144 1.00 78.25 218 LEU A C 1
ATOM 1593 O O . LEU A 1 218 ? 3.262 12.455 22.738 1.00 78.25 218 LEU A O 1
ATOM 1597 N N . VAL A 1 219 ? 2.667 11.369 20.866 1.00 79.00 219 VAL A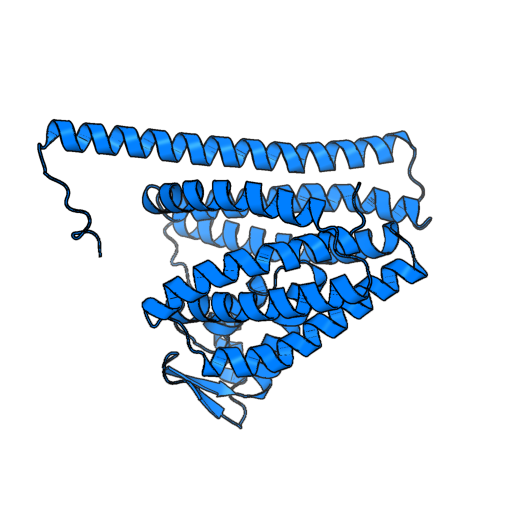 N 1
ATOM 1598 C CA . VAL A 1 219 ? 2.585 12.543 19.991 1.00 79.00 219 VAL A CA 1
ATOM 1599 C C . VAL A 1 219 ? 1.131 12.786 19.591 1.00 79.00 219 VAL A C 1
ATOM 1601 O O . VAL A 1 219 ? 0.379 11.847 19.352 1.00 79.00 219 VAL A O 1
ATOM 1604 N N . LYS A 1 220 ? 0.717 14.057 19.488 1.00 82.12 220 LYS A N 1
ATOM 1605 C CA . LYS A 1 220 ? -0.655 14.387 19.068 1.00 82.12 220 LYS A CA 1
ATOM 1606 C C . LYS A 1 220 ? -0.924 13.868 17.651 1.00 82.12 220 LYS A C 1
ATOM 1608 O O . LYS A 1 220 ? -0.094 14.051 16.758 1.00 82.12 220 LYS A O 1
ATOM 1613 N N . GLU A 1 221 ? -2.124 13.332 17.433 1.00 80.38 221 GLU A N 1
ATOM 1614 C CA . GLU A 1 221 ? -2.563 12.742 16.158 1.00 80.38 221 GLU A CA 1
ATOM 1615 C C . GLU A 1 221 ? -2.335 13.666 14.949 1.00 80.38 221 GLU A C 1
ATOM 1617 O O . GLU A 1 221 ? -1.915 13.223 13.882 1.00 80.38 221 GLU A O 1
ATOM 1622 N N . LEU A 1 222 ? -2.533 14.975 15.132 1.00 83.38 222 LEU A N 1
ATOM 1623 C CA . LEU A 1 222 ? -2.329 15.975 14.087 1.00 83.38 222 LEU A CA 1
ATOM 1624 C C . LEU A 1 222 ? -0.894 15.991 13.536 1.00 83.38 222 LEU A C 1
ATOM 1626 O O . LEU A 1 222 ? -0.709 16.051 12.321 1.00 83.38 222 LEU A O 1
ATOM 1630 N N . TYR A 1 223 ? 0.120 15.899 14.402 1.00 82.62 223 TYR A N 1
ATOM 1631 C CA . TYR A 1 223 ? 1.518 15.859 13.961 1.00 82.62 223 TYR A CA 1
ATOM 1632 C C . TYR A 1 223 ? 1.828 14.554 13.231 1.00 82.62 223 TYR A C 1
ATOM 1634 O O . TYR A 1 223 ? 2.510 14.575 12.210 1.00 82.62 223 TYR A O 1
ATOM 1642 N N . ILE A 1 224 ? 1.282 13.432 13.708 1.00 83.75 224 ILE A N 1
ATOM 1643 C CA . ILE A 1 224 ? 1.439 12.120 13.064 1.00 83.75 224 ILE A CA 1
ATOM 1644 C C . ILE A 1 224 ? 0.863 12.167 11.644 1.00 83.75 224 ILE A C 1
ATOM 1646 O O . ILE A 1 224 ? 1.514 11.732 10.692 1.00 83.75 224 ILE A O 1
ATOM 1650 N N . ARG A 1 225 ? -0.328 12.757 11.485 1.00 84.00 225 ARG A N 1
ATOM 1651 C CA . ARG A 1 225 ? -0.990 12.920 10.187 1.00 84.00 225 ARG A CA 1
ATOM 1652 C C . ARG A 1 225 ? -0.186 13.813 9.240 1.00 84.00 225 ARG A C 1
ATOM 1654 O O . ARG A 1 225 ? 0.001 13.430 8.090 1.00 84.00 225 ARG A O 1
ATOM 1661 N N . LEU A 1 226 ? 0.327 14.952 9.718 1.00 85.50 226 LEU A N 1
ATOM 1662 C CA . LEU A 1 226 ? 1.157 15.866 8.919 1.00 85.50 226 LEU A CA 1
ATOM 1663 C C . LEU A 1 226 ? 2.454 15.209 8.447 1.00 85.50 226 LEU A C 1
ATOM 1665 O O . LEU A 1 226 ? 2.750 15.244 7.258 1.00 85.50 226 LEU A O 1
ATOM 1669 N N . VAL A 1 227 ? 3.204 14.583 9.356 1.00 86.25 227 VAL A N 1
ATOM 1670 C CA . VAL A 1 227 ? 4.472 13.914 9.023 1.00 86.25 227 VAL A CA 1
ATOM 1671 C C . VAL A 1 227 ? 4.234 12.795 8.017 1.00 86.25 227 VAL A C 1
ATOM 1673 O O . VAL A 1 227 ? 4.937 12.715 7.014 1.00 86.25 227 VAL A O 1
ATOM 1676 N N . THR A 1 228 ? 3.202 11.976 8.233 1.00 87.44 228 THR A N 1
ATOM 1677 C CA . THR A 1 228 ? 2.842 10.891 7.309 1.00 87.44 228 THR A CA 1
ATOM 1678 C C . THR A 1 228 ? 2.446 11.431 5.933 1.00 87.44 228 THR A C 1
ATOM 1680 O O . THR A 1 228 ? 2.895 10.900 4.920 1.00 87.44 228 THR A O 1
ATOM 1683 N N . ALA A 1 229 ? 1.654 12.506 5.872 1.00 89.38 229 ALA A N 1
ATOM 1684 C CA . ALA A 1 229 ? 1.246 13.121 4.610 1.00 89.38 229 ALA A CA 1
ATOM 1685 C C . ALA A 1 229 ? 2.437 13.717 3.843 1.00 89.38 229 ALA A C 1
ATOM 1687 O O . ALA A 1 229 ? 2.584 13.466 2.648 1.00 89.38 229 ALA A O 1
ATOM 1688 N N . ILE A 1 230 ? 3.316 14.453 4.532 1.00 90.38 230 ILE A N 1
ATOM 1689 C CA . ILE A 1 230 ? 4.534 15.025 3.942 1.00 90.38 230 ILE A CA 1
ATOM 1690 C C . ILE A 1 230 ? 5.437 13.911 3.410 1.00 90.38 230 ILE A C 1
ATOM 1692 O O . ILE A 1 230 ? 5.904 13.996 2.279 1.00 90.38 230 ILE A O 1
ATOM 1696 N N . LEU A 1 231 ? 5.635 12.837 4.177 1.00 90.38 231 LEU A N 1
ATOM 1697 C CA . LEU A 1 231 ? 6.427 11.690 3.736 1.00 90.38 231 LEU A CA 1
ATOM 1698 C C . LEU A 1 231 ? 5.878 11.041 2.474 1.00 90.38 231 LEU A C 1
ATOM 1700 O O . LEU A 1 231 ? 6.631 10.779 1.541 1.00 90.38 231 LEU A O 1
ATOM 1704 N N . ILE A 1 232 ? 4.567 10.798 2.436 1.00 91.19 232 ILE A N 1
ATOM 1705 C CA . ILE A 1 232 ? 3.900 10.235 1.262 1.00 91.19 232 ILE A CA 1
ATOM 1706 C C . ILE A 1 232 ? 4.120 11.134 0.040 1.00 91.19 232 ILE A C 1
ATOM 1708 O O . ILE A 1 232 ? 4.468 10.635 -1.029 1.00 91.19 232 ILE A O 1
ATOM 1712 N N . LEU A 1 233 ? 3.969 12.451 0.192 1.00 93.38 233 LEU A N 1
ATOM 1713 C CA . LEU A 1 233 ? 4.164 13.401 -0.904 1.00 93.38 233 LEU A CA 1
ATOM 1714 C C . LEU A 1 233 ? 5.627 13.471 -1.364 1.00 93.38 233 LEU A C 1
ATOM 1716 O O . LEU A 1 233 ? 5.879 13.497 -2.565 1.00 93.38 233 LEU A O 1
ATOM 1720 N N . LEU A 1 234 ? 6.599 13.419 -0.452 1.00 93.19 234 LEU A N 1
ATOM 1721 C CA . LEU A 1 234 ? 8.019 13.361 -0.816 1.00 93.19 234 LEU A CA 1
ATOM 1722 C C . LEU A 1 234 ? 8.368 12.057 -1.552 1.00 93.19 234 LEU A C 1
ATOM 1724 O O . LEU A 1 234 ? 9.077 12.086 -2.558 1.00 93.19 234 LEU A O 1
ATOM 1728 N N . CYS A 1 235 ? 7.818 10.919 -1.117 1.00 91.75 235 CYS A N 1
ATOM 1729 C CA . CYS A 1 235 ? 7.926 9.650 -1.842 1.00 91.75 235 CYS A CA 1
ATOM 1730 C C . CYS A 1 235 ? 7.281 9.730 -3.234 1.00 91.75 235 CYS A C 1
ATOM 1732 O O . CYS A 1 235 ? 7.822 9.182 -4.195 1.00 91.75 235 CYS A O 1
ATOM 1734 N N . CYS A 1 236 ? 6.153 10.435 -3.361 1.00 94.44 236 CYS A N 1
ATOM 1735 C CA . CYS A 1 236 ? 5.500 10.686 -4.642 1.00 94.44 236 CYS A CA 1
ATOM 1736 C C . CYS A 1 236 ? 6.406 11.484 -5.586 1.00 94.44 236 CYS A C 1
ATOM 1738 O O . CYS A 1 236 ? 6.597 11.078 -6.729 1.00 94.44 236 CYS A O 1
ATOM 1740 N N . VAL A 1 237 ? 7.020 12.566 -5.097 1.00 95.31 237 VAL A N 1
ATOM 1741 C CA . VAL A 1 237 ? 7.988 13.371 -5.860 1.00 95.31 237 VAL A CA 1
ATOM 1742 C C . VAL A 1 237 ? 9.192 12.523 -6.282 1.00 95.31 237 VAL A C 1
ATOM 1744 O O . VAL A 1 237 ? 9.567 12.534 -7.451 1.00 95.31 237 VAL A O 1
ATOM 1747 N N . SER A 1 238 ? 9.747 11.709 -5.376 1.00 93.88 238 SER A N 1
ATOM 1748 C CA . SER A 1 238 ? 10.819 10.760 -5.710 1.00 93.88 238 SER A CA 1
ATOM 1749 C C . SER A 1 238 ? 10.422 9.821 -6.852 1.00 93.88 238 SER A C 1
ATOM 1751 O O . SER A 1 238 ? 11.196 9.631 -7.790 1.00 93.88 238 SER A O 1
ATOM 1753 N N . ARG A 1 239 ? 9.229 9.214 -6.792 1.00 93.19 239 ARG A N 1
ATOM 1754 C CA . ARG A 1 239 ? 8.753 8.312 -7.852 1.00 93.19 239 ARG A CA 1
ATOM 1755 C C . ARG A 1 239 ? 8.460 9.046 -9.156 1.00 93.19 239 ARG A C 1
ATOM 1757 O O . ARG A 1 239 ? 8.769 8.498 -10.205 1.00 93.19 239 ARG A O 1
ATOM 1764 N N . ALA A 1 240 ? 7.953 10.275 -9.106 1.00 94.88 240 ALA A N 1
ATOM 1765 C CA . ALA A 1 240 ? 7.743 11.091 -10.297 1.00 94.88 240 ALA A CA 1
ATOM 1766 C C . ALA A 1 240 ? 9.064 11.370 -11.034 1.00 94.88 240 ALA A C 1
ATOM 1768 O O . ALA A 1 240 ? 9.122 11.210 -12.248 1.00 94.88 240 ALA A O 1
ATOM 1769 N N . PHE A 1 241 ? 10.147 11.673 -10.307 1.00 94.44 241 PHE A N 1
ATOM 1770 C CA . PHE A 1 241 ? 11.478 11.840 -10.904 1.00 94.44 241 PHE A CA 1
ATOM 1771 C C . PHE A 1 241 ? 12.074 10.552 -11.491 1.00 94.44 241 PHE A C 1
ATOM 1773 O O . PHE A 1 241 ? 12.948 10.644 -12.343 1.00 94.44 241 PHE A O 1
ATOM 1780 N N . ALA A 1 242 ? 11.605 9.366 -11.087 1.00 91.69 242 ALA A N 1
ATOM 1781 C CA . ALA A 1 242 ? 12.055 8.096 -11.667 1.00 91.69 242 ALA A CA 1
ATOM 1782 C C . ALA A 1 242 ? 11.354 7.753 -12.999 1.00 91.69 242 ALA A C 1
ATOM 1784 O O . ALA A 1 242 ? 11.850 6.932 -13.759 1.00 91.69 242 ALA A O 1
ATOM 1785 N N . ILE A 1 243 ? 10.198 8.359 -13.301 1.00 94.00 243 ILE A N 1
ATOM 1786 C CA . ILE A 1 243 ? 9.415 8.039 -14.508 1.00 94.00 243 ILE A CA 1
ATOM 1787 C C . ILE A 1 243 ? 10.166 8.358 -15.816 1.00 94.00 243 ILE A C 1
ATOM 1789 O O . ILE A 1 243 ? 10.161 7.495 -16.697 1.00 94.00 243 ILE A O 1
ATOM 1793 N N . PRO A 1 244 ? 10.818 9.530 -15.978 1.00 93.06 244 PRO A N 1
ATOM 1794 C CA . PRO A 1 244 ? 11.540 9.854 -17.209 1.00 93.06 244 PRO A CA 1
ATOM 1795 C C . PRO A 1 244 ? 12.639 8.840 -17.560 1.00 93.06 244 PRO A C 1
ATOM 1797 O O . PRO A 1 244 ? 12.791 8.500 -18.727 1.00 93.06 244 PRO A O 1
ATOM 1800 N N . GLU A 1 245 ? 13.335 8.284 -16.562 1.00 90.12 245 GLU A N 1
ATOM 1801 C CA . GLU A 1 245 ? 14.337 7.220 -16.751 1.00 90.12 245 GLU A CA 1
ATOM 1802 C C . GLU A 1 245 ? 13.722 5.969 -17.404 1.00 90.12 245 GLU A C 1
ATOM 1804 O O . GLU A 1 245 ? 14.296 5.379 -18.322 1.00 90.12 245 GLU A O 1
ATOM 1809 N N . TYR A 1 246 ? 12.523 5.571 -16.967 1.00 91.31 246 TYR A N 1
ATOM 1810 C CA . TYR A 1 246 ? 11.835 4.414 -17.539 1.00 91.31 246 TYR A CA 1
ATOM 1811 C C . TYR A 1 246 ? 11.307 4.680 -18.949 1.00 91.31 246 TYR A C 1
ATOM 1813 O O . TYR A 1 246 ? 11.301 3.765 -19.765 1.00 91.31 246 TYR A O 1
ATOM 1821 N N . LEU A 1 247 ? 10.866 5.907 -19.242 1.00 92.38 247 LEU A N 1
ATOM 1822 C CA . LEU A 1 247 ? 10.408 6.292 -20.581 1.00 92.38 247 LEU A CA 1
ATOM 1823 C C . LEU A 1 247 ? 11.562 6.325 -21.593 1.00 92.38 247 LEU A C 1
ATOM 1825 O O . LEU A 1 247 ? 11.378 5.894 -22.731 1.00 92.38 247 LEU A O 1
ATOM 1829 N N . ASP A 1 248 ? 12.738 6.790 -21.167 1.00 91.94 248 ASP A N 1
ATOM 1830 C CA . ASP A 1 248 ? 13.969 6.777 -21.965 1.00 91.94 248 ASP A CA 1
ATOM 1831 C C . ASP A 1 248 ? 14.439 5.340 -22.238 1.00 91.94 248 ASP A C 1
ATOM 1833 O O . ASP A 1 248 ? 14.661 4.955 -23.384 1.00 91.94 248 ASP A O 1
ATOM 1837 N N . SER A 1 249 ? 14.420 4.484 -21.208 1.00 90.19 249 SER A N 1
ATOM 1838 C CA . SER A 1 249 ? 14.730 3.048 -21.330 1.00 90.19 249 SER A CA 1
ATOM 1839 C C . SER A 1 249 ? 13.783 2.277 -22.264 1.00 90.19 249 SER A C 1
ATOM 1841 O O . SER A 1 249 ? 14.097 1.163 -22.677 1.00 90.19 249 SER A O 1
ATOM 1843 N N . LEU A 1 250 ? 12.600 2.827 -22.551 1.00 91.38 250 LEU A N 1
ATOM 1844 C CA . LEU A 1 250 ? 11.608 2.262 -23.469 1.00 91.38 250 LEU A CA 1
ATOM 1845 C C . LEU A 1 250 ? 11.634 2.926 -24.853 1.00 91.38 250 LEU A C 1
ATOM 1847 O O . LEU A 1 250 ? 10.773 2.624 -25.676 1.00 91.38 250 LEU A O 1
ATOM 1851 N N . HIS A 1 251 ? 12.589 3.827 -25.106 1.00 89.38 251 HIS A N 1
ATOM 1852 C CA . HIS A 1 251 ? 12.712 4.603 -26.343 1.00 89.38 251 HIS A CA 1
ATOM 1853 C C . HIS A 1 251 ? 11.463 5.439 -26.688 1.00 89.38 251 HIS A C 1
ATOM 1855 O O . HIS A 1 251 ? 11.191 5.708 -27.856 1.00 89.38 251 HIS A O 1
ATOM 1861 N N . ILE A 1 252 ? 10.685 5.854 -25.677 1.00 90.94 252 ILE A N 1
ATOM 1862 C CA . ILE A 1 252 ? 9.500 6.716 -25.857 1.00 90.94 252 ILE A CA 1
ATOM 1863 C C . ILE A 1 252 ? 9.912 8.191 -25.895 1.00 90.94 252 ILE A C 1
ATOM 1865 O O . ILE A 1 252 ? 9.359 8.983 -26.656 1.00 90.94 252 ILE A O 1
ATOM 1869 N N . ILE A 1 253 ? 10.880 8.558 -25.057 1.00 92.06 253 ILE A N 1
ATOM 1870 C CA . ILE A 1 253 ? 11.508 9.879 -25.032 1.00 92.06 253 ILE A CA 1
ATOM 1871 C C . ILE A 1 253 ? 13.012 9.698 -25.209 1.00 92.06 253 ILE A C 1
ATOM 1873 O O . ILE A 1 253 ? 13.541 8.656 -24.844 1.00 92.06 253 ILE A O 1
ATOM 1877 N N . ASN A 1 254 ? 13.688 10.715 -25.738 1.00 90.06 254 ASN A N 1
ATOM 1878 C CA . ASN A 1 254 ? 15.144 10.728 -25.838 1.00 90.06 254 ASN A CA 1
ATOM 1879 C C . ASN A 1 254 ? 15.683 11.768 -24.859 1.00 90.06 254 ASN A C 1
ATOM 1881 O O . ASN A 1 254 ? 15.530 12.972 -25.084 1.00 90.06 254 ASN A O 1
ATOM 1885 N N . LEU A 1 255 ? 16.279 11.313 -23.762 1.00 87.56 255 LEU A N 1
ATOM 1886 C CA . LEU A 1 255 ? 16.941 12.176 -22.794 1.00 87.56 255 LEU A CA 1
ATOM 1887 C C . LEU A 1 255 ? 18.452 12.165 -23.017 1.00 87.56 255 LEU A C 1
ATOM 1889 O O . LEU A 1 255 ? 19.047 11.183 -23.452 1.00 87.56 255 LEU A O 1
ATOM 1893 N N . THR A 1 256 ? 19.107 13.278 -22.686 1.00 90.75 256 THR A N 1
ATOM 1894 C CA . THR A 1 256 ? 20.569 13.279 -22.622 1.00 90.75 256 THR A CA 1
ATOM 1895 C C . THR A 1 256 ? 21.025 12.461 -21.405 1.00 90.75 256 THR A C 1
ATOM 1897 O O . THR A 1 256 ? 20.345 12.469 -20.371 1.00 90.75 256 THR A O 1
ATOM 1900 N N . PRO A 1 257 ? 22.204 11.809 -21.453 1.00 88.69 257 PRO A N 1
ATOM 1901 C CA . PRO A 1 257 ? 22.724 11.037 -20.318 1.00 88.69 257 PRO A CA 1
ATOM 1902 C C . PRO A 1 257 ? 22.820 11.850 -19.016 1.00 88.69 257 PRO A C 1
ATOM 1904 O O . PRO A 1 257 ? 22.614 11.325 -17.922 1.00 88.69 257 PRO A O 1
ATOM 1907 N N . GLN A 1 258 ? 23.080 13.156 -19.133 1.00 90.75 258 GLN A N 1
ATOM 1908 C CA . GLN A 1 258 ? 23.116 14.086 -18.003 1.00 90.75 258 GLN A CA 1
ATOM 1909 C C . GLN A 1 258 ? 21.736 14.261 -17.352 1.00 90.75 258 GLN A C 1
ATOM 1911 O O . GLN A 1 258 ? 21.630 14.222 -16.126 1.00 90.75 258 GLN A O 1
ATOM 1916 N N . SER A 1 259 ? 20.673 14.416 -18.149 1.00 89.00 259 SER A N 1
ATOM 1917 C CA . SER A 1 259 ? 19.303 14.549 -17.639 1.00 89.00 259 SER A CA 1
ATOM 1918 C C . SER A 1 259 ? 18.816 13.269 -16.958 1.00 89.00 259 SER A C 1
ATOM 1920 O O . SER A 1 259 ? 18.197 13.353 -15.898 1.00 89.00 259 SER A O 1
ATOM 1922 N N . VAL A 1 260 ? 19.147 12.093 -17.506 1.00 87.94 260 VAL A N 1
ATOM 1923 C CA . VAL A 1 260 ? 18.815 10.797 -16.884 1.00 87.94 260 VAL A CA 1
ATOM 1924 C C . VAL A 1 260 ? 19.480 10.673 -15.512 1.00 87.94 260 VAL A C 1
ATOM 1926 O O . VAL A 1 260 ? 18.805 10.406 -14.516 1.00 87.94 260 VAL A O 1
ATOM 1929 N N . HIS A 1 261 ? 20.784 10.954 -15.431 1.00 91.38 261 HIS A N 1
ATOM 1930 C CA . HIS A 1 261 ? 21.521 10.890 -14.169 1.00 91.38 261 HIS A CA 1
ATOM 1931 C C . HIS A 1 261 ? 20.998 11.887 -13.121 1.00 91.38 261 HIS A C 1
ATOM 1933 O O . HIS A 1 261 ? 20.916 11.564 -11.931 1.00 91.38 261 HIS A O 1
ATOM 1939 N N . LEU A 1 262 ? 20.599 13.089 -13.551 1.00 91.94 262 LEU A N 1
ATOM 1940 C CA . LEU A 1 262 ? 19.995 14.090 -12.674 1.00 91.94 262 LEU A CA 1
ATOM 1941 C C . LEU A 1 262 ? 18.655 13.605 -12.102 1.00 91.94 262 LEU A C 1
ATOM 1943 O O . LEU A 1 262 ? 18.450 13.672 -10.890 1.00 91.94 262 LEU A O 1
ATOM 1947 N N . CYS A 1 263 ? 17.760 13.090 -12.949 1.00 90.69 263 CYS A N 1
ATOM 1948 C CA . CYS A 1 263 ? 16.468 12.538 -12.534 1.00 90.69 263 CYS A CA 1
ATOM 1949 C C . CYS A 1 263 ? 16.633 11.392 -11.525 1.00 90.69 263 CYS A C 1
ATOM 1951 O O . CYS A 1 263 ? 15.988 11.391 -10.472 1.00 90.69 263 CYS A O 1
ATOM 1953 N N . GLU A 1 264 ? 17.547 10.462 -11.800 1.00 89.12 264 GLU A N 1
ATOM 1954 C CA . GLU A 1 264 ? 17.845 9.342 -10.908 1.00 89.12 264 GLU A CA 1
ATOM 1955 C C . GLU A 1 264 ? 18.378 9.828 -9.550 1.00 89.12 264 GLU A C 1
ATOM 1957 O O . GLU A 1 264 ? 17.932 9.381 -8.485 1.00 89.12 264 GLU A O 1
ATOM 1962 N N . THR A 1 265 ? 19.308 10.783 -9.573 1.00 91.56 265 THR A N 1
ATOM 1963 C CA . THR A 1 265 ? 19.916 11.348 -8.365 1.00 91.56 265 THR A CA 1
ATOM 1964 C C . THR A 1 265 ? 18.879 12.079 -7.519 1.00 91.56 265 THR A C 1
ATOM 1966 O O . THR A 1 265 ? 18.781 11.822 -6.318 1.00 91.56 265 THR A O 1
ATOM 1969 N N . LEU A 1 266 ? 18.036 12.915 -8.134 1.00 92.56 266 LEU A N 1
ATOM 1970 C CA . LEU A 1 266 ? 16.930 13.584 -7.446 1.00 92.56 266 LEU A CA 1
ATOM 1971 C C . LEU A 1 266 ? 15.962 12.564 -6.842 1.00 92.56 266 LEU A C 1
ATOM 1973 O O . LEU A 1 266 ? 15.626 12.664 -5.661 1.00 92.56 266 LEU A O 1
ATOM 1977 N N . SER A 1 267 ? 15.567 11.537 -7.600 1.00 91.69 267 SER A N 1
ATOM 1978 C CA . SER A 1 267 ? 14.693 10.473 -7.098 1.00 91.69 267 SER A CA 1
ATOM 1979 C C . SER A 1 267 ? 15.257 9.817 -5.833 1.00 91.69 267 SER A C 1
ATOM 1981 O O . SER A 1 267 ? 14.536 9.659 -4.840 1.00 91.69 267 SER A O 1
ATOM 1983 N N . ARG A 1 268 ? 16.552 9.474 -5.831 1.00 91.50 268 ARG A N 1
ATOM 1984 C CA . ARG A 1 268 ? 17.241 8.866 -4.681 1.00 91.50 268 ARG A CA 1
ATOM 1985 C C . ARG A 1 268 ? 17.354 9.832 -3.500 1.00 91.50 268 ARG A C 1
ATOM 1987 O O . ARG A 1 268 ? 17.061 9.424 -2.377 1.00 91.50 268 ARG A O 1
ATOM 1994 N N . ILE A 1 269 ? 17.715 11.095 -3.738 1.00 93.06 269 ILE A N 1
ATOM 1995 C CA . ILE A 1 269 ? 17.819 12.126 -2.692 1.00 93.06 269 ILE A CA 1
ATOM 1996 C C . ILE A 1 269 ? 16.472 12.321 -1.996 1.00 93.06 269 ILE A C 1
ATOM 1998 O O . ILE A 1 269 ? 16.411 12.276 -0.771 1.00 93.06 269 ILE A O 1
ATOM 2002 N N . PHE A 1 270 ? 15.380 12.473 -2.749 1.00 92.25 270 PHE A N 1
ATOM 2003 C CA . PHE A 1 270 ? 14.049 12.613 -2.155 1.00 92.25 270 PHE A CA 1
ATOM 2004 C C . PHE A 1 270 ? 13.630 11.354 -1.382 1.00 92.25 270 PHE A C 1
ATOM 2006 O O . PHE A 1 270 ? 13.042 11.467 -0.306 1.00 92.25 270 PHE A O 1
ATOM 2013 N N . LEU A 1 271 ? 13.958 10.154 -1.876 1.00 89.69 271 LEU A N 1
ATOM 2014 C CA . LEU A 1 271 ? 13.617 8.898 -1.200 1.00 89.69 271 LEU A CA 1
ATOM 2015 C C . LEU A 1 271 ? 14.360 8.733 0.132 1.00 89.69 271 LEU A C 1
ATOM 2017 O O . LEU A 1 271 ? 13.732 8.575 1.177 1.00 89.69 271 LEU A O 1
ATOM 2021 N N . PHE A 1 272 ? 15.693 8.778 0.109 1.00 91.06 272 PHE A N 1
ATOM 2022 C CA . PHE A 1 272 ? 16.500 8.581 1.315 1.00 91.06 272 PHE A CA 1
ATOM 2023 C C . PHE A 1 272 ? 16.418 9.783 2.257 1.00 91.06 272 PHE A C 1
ATOM 2025 O O . PHE A 1 272 ? 16.311 9.605 3.471 1.00 91.06 272 PHE A O 1
ATOM 2032 N N . GLY A 1 273 ? 16.393 10.997 1.704 1.00 90.75 273 GLY A N 1
ATOM 2033 C CA . GLY A 1 273 ? 16.248 12.234 2.464 1.00 90.75 273 GLY A CA 1
ATOM 2034 C C . GLY A 1 273 ? 14.930 12.283 3.230 1.00 90.75 273 GLY A C 1
ATOM 2035 O O . GLY A 1 273 ? 14.935 12.553 4.429 1.00 90.75 273 GLY A O 1
ATOM 2036 N N . SER A 1 274 ? 13.805 11.941 2.591 1.00 88.44 274 SER A N 1
ATOM 2037 C CA . SER A 1 274 ? 12.510 11.890 3.286 1.00 88.44 274 SER A CA 1
ATOM 2038 C C . SER A 1 274 ? 12.490 10.842 4.403 1.00 88.44 274 SER A C 1
ATOM 2040 O O . SER A 1 274 ? 12.042 11.143 5.511 1.00 88.44 274 SER A O 1
ATOM 2042 N N . GLY A 1 275 ? 13.053 9.653 4.161 1.00 85.81 275 GLY A N 1
ATOM 2043 C CA . GLY A 1 275 ? 13.198 8.611 5.179 1.00 85.81 275 GLY A CA 1
ATOM 2044 C C . GLY A 1 275 ? 14.014 9.070 6.392 1.00 85.81 275 GLY A C 1
ATOM 2045 O O . GLY A 1 275 ? 13.588 8.876 7.532 1.00 85.81 275 GLY A O 1
ATOM 2046 N N . PHE A 1 276 ? 15.150 9.734 6.162 1.00 87.88 276 PHE A N 1
ATOM 2047 C CA . PHE A 1 276 ? 16.015 10.238 7.231 1.00 87.88 276 PHE A CA 1
ATOM 2048 C C . PHE A 1 276 ? 15.358 11.367 8.035 1.00 87.88 276 PHE A C 1
ATOM 2050 O O . PHE A 1 276 ? 15.393 11.351 9.268 1.00 87.88 276 PHE A O 1
ATOM 2057 N N . VAL A 1 277 ? 14.714 12.319 7.352 1.00 86.06 277 VAL A N 1
ATOM 2058 C CA . VAL A 1 277 ? 13.993 13.432 7.990 1.00 86.06 277 VAL A CA 1
ATOM 2059 C C . VAL A 1 277 ? 12.871 12.906 8.879 1.00 86.06 277 VAL A C 1
ATOM 2061 O O . VAL A 1 277 ? 12.754 13.321 10.031 1.00 86.06 277 VAL A O 1
ATOM 2064 N N . ALA A 1 278 ? 12.079 11.950 8.394 1.00 81.44 278 ALA A N 1
ATOM 2065 C CA . ALA A 1 278 ? 11.014 11.361 9.193 1.00 81.44 278 ALA A CA 1
ATOM 2066 C C . ALA A 1 278 ? 11.512 10.551 10.377 1.00 81.44 278 ALA A C 1
ATOM 2068 O O . ALA A 1 278 ? 10.980 10.708 11.473 1.00 81.44 278 ALA A O 1
ATOM 2069 N N . MET A 1 279 ? 12.525 9.709 10.173 1.00 82.31 279 MET A N 1
ATOM 2070 C CA . MET A 1 279 ? 13.113 8.936 11.262 1.00 82.31 279 MET A CA 1
ATOM 2071 C C . MET A 1 279 ? 13.623 9.875 12.359 1.00 82.31 279 MET A C 1
ATOM 2073 O O . MET A 1 279 ? 13.275 9.710 13.527 1.00 82.31 279 MET A O 1
ATOM 2077 N N . SER A 1 280 ? 14.373 10.909 11.973 1.00 83.50 280 SER A N 1
ATOM 2078 C CA . SER A 1 280 ? 14.904 11.912 12.899 1.00 83.50 280 SER A CA 1
ATOM 2079 C C . SER A 1 280 ? 13.785 12.645 13.636 1.00 83.50 280 SER A C 1
ATOM 2081 O O . SER A 1 280 ? 13.830 12.774 14.857 1.00 83.50 280 SER A O 1
ATOM 2083 N N . PHE A 1 281 ? 12.737 13.066 12.923 1.00 79.31 281 PHE A N 1
ATOM 2084 C CA . PHE A 1 281 ? 11.589 13.737 13.528 1.00 79.31 281 PHE A CA 1
ATOM 2085 C C . PHE A 1 281 ? 10.873 12.847 14.554 1.00 79.31 281 PHE A C 1
ATOM 2087 O O . PHE A 1 281 ? 10.593 13.292 15.668 1.00 79.31 281 PHE A O 1
ATOM 2094 N N . ILE A 1 282 ? 10.600 11.586 14.202 1.00 76.94 282 ILE A N 1
ATOM 2095 C CA . ILE A 1 282 ? 9.927 10.628 15.086 1.00 76.94 282 ILE A CA 1
ATOM 2096 C C . ILE A 1 282 ? 10.784 10.364 16.325 1.00 76.94 282 ILE A C 1
ATOM 2098 O O . ILE A 1 282 ? 10.268 10.434 17.439 1.00 76.94 282 ILE A O 1
ATOM 2102 N N . LEU A 1 283 ? 12.088 10.123 16.159 1.00 80.38 283 LEU A N 1
ATOM 2103 C CA . LEU A 1 283 ? 13.000 9.898 17.280 1.00 80.38 283 LEU A CA 1
ATOM 2104 C C . LEU A 1 283 ? 13.053 11.112 18.211 1.00 80.38 283 LEU A C 1
ATOM 2106 O O . LEU A 1 283 ? 12.874 10.956 19.417 1.00 80.38 283 LEU A O 1
ATOM 2110 N N . VAL A 1 284 ? 13.213 12.326 17.677 1.00 81.81 284 VAL A N 1
ATOM 2111 C CA . VAL A 1 284 ? 13.222 13.560 18.483 1.00 81.81 284 VAL A CA 1
ATOM 2112 C C . VAL A 1 284 ? 11.906 13.734 19.242 1.00 81.81 284 VAL A C 1
ATOM 2114 O O . VAL A 1 284 ? 11.920 14.060 20.431 1.00 81.81 284 VAL A O 1
ATOM 2117 N N . ALA A 1 285 ? 10.766 13.485 18.592 1.00 74.69 285 ALA A N 1
ATOM 2118 C CA . ALA A 1 285 ? 9.458 13.576 19.230 1.00 74.69 285 ALA A CA 1
ATOM 2119 C C . ALA A 1 285 ? 9.298 12.548 20.366 1.00 74.69 285 ALA A C 1
ATOM 2121 O O . ALA A 1 285 ? 8.846 12.906 21.456 1.00 74.69 285 ALA A O 1
ATOM 2122 N N . VAL A 1 286 ? 9.733 11.303 20.143 1.00 74.69 286 VAL A N 1
ATOM 2123 C CA . VAL A 1 286 ? 9.738 10.230 21.151 1.00 74.69 286 VAL A CA 1
ATOM 2124 C C . VAL A 1 286 ? 10.628 10.600 22.334 1.00 74.69 286 VAL A C 1
ATOM 2126 O O . VAL A 1 286 ? 10.167 10.547 23.474 1.00 74.69 286 VAL A O 1
ATOM 2129 N N . PHE A 1 287 ? 11.874 11.021 22.091 1.00 81.69 287 PHE A N 1
ATOM 2130 C CA . PHE A 1 287 ? 12.805 11.407 23.153 1.00 81.69 287 PHE A CA 1
ATOM 2131 C C . PHE A 1 287 ? 12.259 12.578 23.970 1.00 81.69 287 PHE A C 1
ATOM 2133 O O . PHE A 1 287 ? 12.220 12.508 25.199 1.00 81.69 287 PHE A O 1
ATOM 2140 N N . LYS A 1 288 ? 11.765 13.632 23.308 1.00 81.12 288 LYS A N 1
ATOM 2141 C CA . LYS A 1 288 ? 11.190 14.801 23.985 1.00 81.12 288 LYS A CA 1
ATOM 2142 C C . LYS A 1 288 ? 10.000 14.415 24.865 1.00 81.12 288 LYS A C 1
ATOM 2144 O O . LYS A 1 288 ? 9.912 14.876 26.003 1.00 81.12 288 LYS A O 1
ATOM 2149 N N . ALA A 1 289 ? 9.116 13.549 24.374 1.00 72.25 289 ALA A N 1
ATOM 2150 C CA . ALA A 1 289 ? 7.976 13.071 25.145 1.00 72.25 289 ALA A CA 1
ATOM 2151 C C . ALA A 1 289 ? 8.385 12.143 26.300 1.00 72.25 289 ALA A C 1
ATOM 2153 O O . ALA A 1 289 ? 7.836 12.250 27.397 1.00 72.25 289 ALA A O 1
ATOM 2154 N N . HIS A 1 290 ? 9.387 11.283 26.101 1.00 77.88 290 HIS A N 1
ATOM 2155 C CA . HIS A 1 290 ? 9.922 10.418 27.150 1.00 77.88 290 HIS A CA 1
ATOM 2156 C C . HIS A 1 290 ? 10.537 11.233 28.296 1.00 77.88 290 HIS A C 1
ATOM 2158 O O . HIS A 1 290 ? 10.200 11.016 29.461 1.00 77.88 290 HIS A O 1
ATOM 2164 N N . PHE A 1 291 ? 11.371 12.229 27.981 1.00 80.44 291 PHE A N 1
ATOM 2165 C CA . PHE A 1 291 ? 11.947 13.120 28.990 1.00 80.44 291 PHE A CA 1
ATOM 2166 C C . PHE A 1 291 ? 10.884 13.975 29.688 1.00 80.44 291 PHE A C 1
ATOM 2168 O O . PHE A 1 291 ? 10.953 14.155 30.904 1.00 80.44 291 PHE A O 1
ATOM 2175 N N . ALA A 1 292 ? 9.876 14.470 28.963 1.00 78.75 292 ALA A N 1
ATOM 2176 C CA . ALA A 1 292 ? 8.753 15.184 29.569 1.00 78.75 292 ALA A CA 1
ATOM 2177 C C . ALA A 1 292 ? 7.983 14.292 30.558 1.00 78.75 292 ALA A C 1
ATOM 2179 O O . ALA A 1 292 ? 7.710 14.717 31.681 1.00 78.75 292 ALA A O 1
ATOM 2180 N N . LYS A 1 293 ? 7.717 13.032 30.188 1.00 75.12 293 LYS A N 1
ATOM 2181 C CA . LYS A 1 293 ? 7.084 12.041 31.068 1.00 75.12 293 LYS A CA 1
ATOM 2182 C C . LYS A 1 293 ? 7.920 11.783 32.324 1.00 75.12 293 LYS A C 1
ATOM 2184 O O . LYS A 1 293 ? 7.381 11.838 33.424 1.00 75.12 293 LYS A O 1
ATOM 2189 N N . GLN A 1 294 ? 9.231 11.566 32.192 1.00 77.69 294 GLN A N 1
ATOM 2190 C CA . GLN A 1 294 ? 10.113 11.365 33.350 1.00 77.69 294 GLN A CA 1
ATOM 2191 C C . GLN A 1 294 ? 10.163 12.589 34.278 1.00 77.69 294 GLN A C 1
ATOM 2193 O O . GLN A 1 294 ? 10.172 12.431 35.498 1.00 77.69 294 GLN A O 1
ATOM 2198 N N . ARG A 1 295 ? 10.162 13.810 33.723 1.00 77.94 295 ARG A N 1
ATOM 2199 C CA . ARG A 1 295 ? 10.105 15.051 34.515 1.00 77.94 295 ARG A CA 1
ATOM 2200 C C . ARG A 1 295 ? 8.803 15.160 35.306 1.00 77.94 295 ARG A C 1
ATOM 2202 O O . ARG A 1 295 ? 8.848 15.547 36.467 1.00 77.94 295 ARG A O 1
ATOM 2209 N N . LEU A 1 296 ? 7.667 14.792 34.711 1.00 75.88 296 LEU A N 1
ATOM 2210 C CA . LEU A 1 296 ? 6.376 14.776 35.405 1.00 75.88 296 LEU A CA 1
ATOM 2211 C C . LEU A 1 296 ? 6.334 13.712 36.510 1.00 75.88 296 LEU A C 1
ATOM 2213 O O . LEU A 1 296 ? 5.908 14.020 37.616 1.00 75.88 296 LEU A O 1
ATOM 2217 N N . ILE A 1 297 ? 6.846 12.503 36.256 1.00 76.19 297 ILE A N 1
ATOM 2218 C CA . ILE A 1 297 ? 6.923 11.439 37.272 1.00 76.19 297 ILE A CA 1
ATOM 2219 C C . ILE A 1 297 ? 7.788 11.883 38.459 1.00 76.19 297 ILE A C 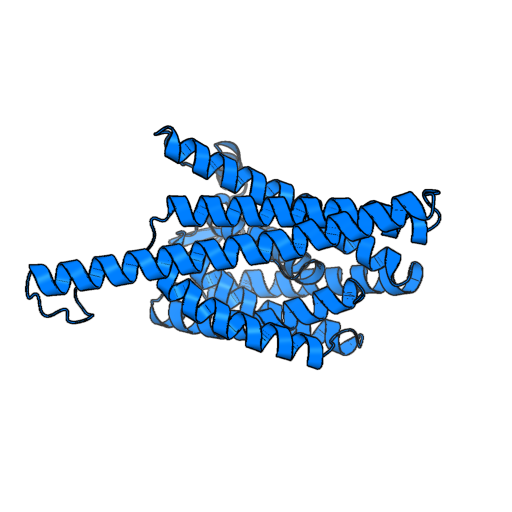1
ATOM 2221 O O . ILE A 1 297 ? 7.366 11.752 39.604 1.00 76.19 297 ILE A O 1
ATOM 2225 N N . LYS A 1 298 ? 8.961 12.479 38.200 1.00 76.69 298 LYS A N 1
ATOM 2226 C CA . LYS A 1 298 ? 9.827 13.029 39.257 1.00 76.69 298 LYS A CA 1
ATOM 2227 C C . LYS A 1 298 ? 9.183 14.196 40.014 1.00 76.69 298 LYS A C 1
ATOM 2229 O O . LYS A 1 298 ? 9.411 14.325 41.208 1.00 76.69 298 LYS A O 1
ATOM 2234 N N . LYS A 1 299 ? 8.397 15.042 39.336 1.00 73.44 299 LYS A N 1
ATOM 2235 C CA . LYS A 1 299 ? 7.760 16.229 39.934 1.00 73.44 299 LYS A CA 1
ATOM 2236 C C . LYS A 1 299 ? 6.521 15.898 40.773 1.00 73.44 299 LYS A C 1
ATOM 2238 O O . LYS A 1 299 ? 6.255 16.608 41.733 1.00 73.44 299 LYS A O 1
ATOM 2243 N N . TYR A 1 300 ? 5.770 14.858 40.410 1.00 75.19 300 TYR A N 1
ATOM 2244 C CA . TYR A 1 300 ? 4.484 14.538 41.042 1.00 75.19 300 TYR A CA 1
ATOM 2245 C C . TYR A 1 300 ? 4.471 13.210 41.817 1.00 75.19 300 TYR A C 1
ATOM 2247 O O . TYR A 1 300 ? 3.430 12.861 42.360 1.00 75.19 300 TYR A O 1
ATOM 2255 N N . ALA A 1 301 ? 5.588 12.470 41.871 1.00 64.62 301 ALA A N 1
ATOM 2256 C CA . ALA A 1 301 ? 5.738 11.200 42.600 1.00 64.62 301 ALA A CA 1
ATOM 2257 C C . ALA A 1 301 ? 4.598 10.182 42.366 1.00 64.62 301 ALA A C 1
ATOM 2259 O O . ALA A 1 301 ? 4.302 9.357 43.226 1.00 64.62 301 ALA A O 1
ATOM 2260 N N . VAL A 1 302 ? 3.942 10.232 41.202 1.00 59.44 302 VAL A N 1
ATOM 2261 C CA . VAL A 1 302 ? 2.798 9.366 40.898 1.00 59.44 302 VAL A CA 1
ATOM 2262 C C . VAL A 1 302 ? 3.318 7.987 40.475 1.00 59.44 302 VAL A C 1
ATOM 2264 O O . VAL A 1 302 ? 4.033 7.904 39.469 1.00 59.44 302 VAL A O 1
ATOM 2267 N N . PRO A 1 303 ? 2.965 6.895 41.178 1.00 51.38 303 PRO A N 1
ATOM 2268 C CA . PRO A 1 303 ? 3.252 5.549 40.706 1.00 51.38 303 PRO A CA 1
ATOM 2269 C C . PRO A 1 303 ? 2.330 5.256 39.518 1.00 51.38 303 PRO A C 1
ATOM 2271 O O . PRO A 1 303 ? 1.111 5.186 39.653 1.00 51.38 303 PRO A O 1
ATOM 2274 N N . VAL A 1 304 ? 2.897 5.128 38.320 1.00 53.31 304 VAL A N 1
ATOM 2275 C CA . VAL A 1 304 ? 2.110 4.845 37.113 1.00 53.31 304 VAL A CA 1
ATOM 2276 C C . VAL A 1 304 ? 1.996 3.335 36.933 1.00 53.31 304 VAL A C 1
ATOM 2278 O O . VAL A 1 304 ? 2.915 2.695 36.425 1.00 53.31 304 VAL A O 1
ATOM 2281 N N . THR A 1 305 ? 0.853 2.764 37.306 1.00 45.50 305 THR A N 1
ATOM 2282 C CA . THR A 1 305 ? 0.430 1.446 36.817 1.00 45.50 305 THR A CA 1
ATOM 2283 C C . THR A 1 305 ? -0.179 1.616 35.424 1.00 45.50 305 THR A C 1
ATOM 2285 O O . THR A 1 305 ? -0.956 2.534 35.179 1.00 45.50 305 THR A O 1
ATOM 2288 N N . ILE A 1 306 ? 0.178 0.734 34.491 1.00 44.66 306 ILE A N 1
ATOM 2289 C CA . ILE A 1 306 ? -0.144 0.804 33.050 1.00 44.66 306 ILE A CA 1
ATOM 2290 C C . ILE A 1 306 ? -1.668 0.719 32.747 1.00 44.66 306 ILE A C 1
ATOM 2292 O O . ILE A 1 306 ? -2.079 0.821 31.596 1.00 44.66 306 ILE A O 1
ATOM 2296 N N . SER A 1 307 ? -2.537 0.576 33.754 1.00 35.69 307 SER A N 1
ATOM 2297 C CA . SER A 1 307 ? -3.976 0.328 33.588 1.00 35.69 307 SER A CA 1
ATOM 2298 C C . SER A 1 307 ? -4.879 1.567 33.492 1.00 35.69 307 SER A C 1
ATOM 2300 O O . SER A 1 307 ? -6.041 1.407 33.131 1.00 35.69 307 SER A O 1
ATOM 2302 N N . THR A 1 308 ? -4.404 2.787 33.767 1.00 33.19 308 THR A N 1
ATOM 2303 C CA . THR A 1 308 ? -5.264 3.995 33.824 1.00 33.19 308 THR A CA 1
ATOM 2304 C C . THR A 1 308 ? -5.357 4.801 32.522 1.00 33.19 308 THR A C 1
ATOM 2306 O O . THR A 1 308 ? -5.828 5.933 32.530 1.00 33.19 308 THR A O 1
ATOM 2309 N N . LEU A 1 309 ? -4.946 4.231 31.386 1.00 41.59 309 LEU A N 1
ATOM 2310 C CA . LEU A 1 309 ? -5.071 4.855 30.060 1.00 41.59 309 LEU A CA 1
ATOM 2311 C C . LEU A 1 309 ? -5.882 3.968 29.103 1.00 41.59 309 LEU A C 1
ATOM 2313 O O . LEU A 1 309 ? -5.362 3.492 28.092 1.00 41.59 309 LEU A O 1
ATOM 2317 N N . LYS A 1 310 ? -7.151 3.732 29.437 1.00 33.47 310 LYS A N 1
ATOM 2318 C CA . LYS A 1 310 ? -8.180 3.354 28.462 1.00 33.47 310 LYS A CA 1
ATOM 2319 C C . LYS A 1 310 ? -9.173 4.492 28.319 1.00 33.47 310 LYS A C 1
ATOM 2321 O O . LYS A 1 310 ? -9.526 5.065 29.370 1.00 33.47 310 LYS A O 1
#

InterPro domains:
  IPR002781 Transmembrane protein TauE-like, transmembrane domain [PF01925] (3-237)
  IPR051598 4-Toluene sulfonate uptake permease/Inactive protease-like domain-containing protein [PTHR43701] (2-244)

Organism: Desulfofervidus auxilii (NCBI:txid1621989)